Protein AF-A0A1Q9EBP3-F1 (afdb_monomer_lite)

Organism: Symbiodinium microadriaticum (NCBI:txid2951)

Structure (mmCIF, N/CA/C/O backbone):
data_AF-A0A1Q9EBP3-F1
#
_entry.id   AF-A0A1Q9EBP3-F1
#
loop_
_atom_site.group_PDB
_atom_site.id
_atom_site.type_symbol
_atom_site.label_atom_id
_atom_site.label_alt_id
_atom_site.label_comp_id
_atom_site.label_asym_id
_atom_site.label_entity_id
_atom_site.label_seq_id
_atom_site.pdbx_PDB_ins_code
_atom_site.Cartn_x
_atom_site.Cartn_y
_atom_site.Cartn_z
_atom_site.occupancy
_atom_site.B_iso_or_equiv
_atom_site.auth_seq_id
_atom_site.auth_comp_id
_atom_site.auth_asym_id
_atom_site.auth_atom_id
_atom_site.pdbx_PDB_model_num
ATOM 1 N N . MET A 1 1 ? 6.538 -21.545 -5.254 1.00 39.03 1 MET A N 1
ATOM 2 C CA . MET A 1 1 ? 5.610 -20.640 -5.971 1.00 39.03 1 MET A CA 1
ATOM 3 C C . MET A 1 1 ? 4.158 -21.127 -5.936 1.00 39.03 1 MET A C 1
ATOM 5 O O . MET A 1 1 ? 3.424 -20.590 -5.127 1.00 39.03 1 MET A O 1
ATOM 9 N N . ARG A 1 2 ? 3.721 -22.170 -6.672 1.00 47.75 2 ARG A N 1
ATOM 10 C CA . ARG A 1 2 ? 2.283 -22.568 -6.719 1.00 47.75 2 ARG A CA 1
ATOM 11 C C . ARG A 1 2 ? 1.639 -22.906 -5.362 1.00 47.75 2 ARG A C 1
ATOM 13 O O . ARG A 1 2 ? 0.527 -22.474 -5.111 1.00 47.75 2 ARG A O 1
ATOM 20 N N . LYS A 1 3 ? 2.336 -23.617 -4.466 1.00 58.47 3 LYS A N 1
ATOM 21 C CA . LYS A 1 3 ? 1.831 -23.905 -3.103 1.00 58.47 3 LYS A CA 1
ATOM 22 C C . LYS A 1 3 ? 1.705 -22.651 -2.229 1.00 58.47 3 LYS A C 1
ATOM 24 O O . LYS A 1 3 ? 0.839 -22.600 -1.372 1.00 58.47 3 LYS A O 1
ATOM 29 N N . LEU A 1 4 ? 2.561 -21.656 -2.459 1.00 48.28 4 LEU A N 1
ATOM 30 C CA . LEU A 1 4 ? 2.592 -20.406 -1.700 1.00 48.28 4 LEU A CA 1
ATOM 31 C C . LEU A 1 4 ? 1.527 -19.437 -2.230 1.00 48.28 4 LEU A C 1
ATOM 33 O O . LEU A 1 4 ? 0.809 -18.852 -1.441 1.00 48.28 4 LEU A O 1
ATOM 37 N N . ALA A 1 5 ? 1.329 -19.393 -3.552 1.00 50.31 5 ALA A N 1
ATOM 38 C CA . ALA A 1 5 ? 0.202 -18.711 -4.184 1.00 50.31 5 ALA A CA 1
ATOM 39 C C . ALA A 1 5 ? -1.146 -19.328 -3.781 1.00 50.31 5 ALA A C 1
ATOM 41 O O . ALA A 1 5 ? -2.080 -18.594 -3.502 1.00 50.31 5 ALA A O 1
ATOM 42 N N . LYS A 1 6 ? -1.237 -20.664 -3.688 1.00 62.28 6 LYS A N 1
ATOM 43 C CA . LYS A 1 6 ? -2.450 -21.342 -3.213 1.00 62.28 6 LYS A CA 1
ATOM 44 C C . LYS A 1 6 ? -2.747 -21.013 -1.747 1.00 62.28 6 LYS A C 1
ATOM 46 O O . LYS A 1 6 ? -3.878 -20.691 -1.437 1.00 62.28 6 LYS A O 1
ATOM 51 N N . ARG A 1 7 ? -1.729 -20.998 -0.880 1.00 63.56 7 ARG A N 1
ATOM 52 C CA . ARG A 1 7 ? -1.894 -20.576 0.519 1.00 63.56 7 ARG A CA 1
ATOM 53 C C . ARG A 1 7 ? -2.217 -19.093 0.658 1.00 63.56 7 ARG A C 1
ATOM 55 O O . ARG A 1 7 ? -3.041 -18.757 1.483 1.00 63.56 7 ARG A O 1
ATOM 62 N N . LEU A 1 8 ? -1.624 -18.215 -0.151 1.00 52.75 8 LEU A N 1
ATOM 63 C CA . LEU A 1 8 ? -1.994 -16.796 -0.188 1.00 52.75 8 LEU A CA 1
ATOM 64 C C . LEU A 1 8 ? -3.428 -16.600 -0.690 1.00 52.75 8 LEU A C 1
ATOM 66 O O . LEU A 1 8 ? -4.110 -15.718 -0.200 1.00 52.75 8 LEU A O 1
ATOM 70 N N . TRP A 1 9 ? -3.890 -17.430 -1.626 1.00 59.56 9 TRP A N 1
ATOM 71 C CA . TRP A 1 9 ? -5.267 -17.423 -2.123 1.00 59.56 9 TRP A CA 1
ATOM 72 C C . TRP A 1 9 ? -6.269 -17.957 -1.090 1.00 59.56 9 TRP A C 1
ATOM 74 O O . TRP A 1 9 ? -7.332 -17.374 -0.925 1.00 59.56 9 TRP A O 1
ATOM 84 N N . GLU A 1 10 ? -5.912 -19.027 -0.376 1.00 64.75 10 GLU A N 1
ATOM 85 C CA . GLU A 1 10 ? -6.685 -19.581 0.747 1.00 64.75 10 GLU A CA 1
ATOM 86 C C . GLU A 1 10 ? -6.723 -18.589 1.932 1.00 64.75 10 GLU A C 1
ATOM 88 O O . GLU A 1 10 ? -7.771 -18.388 2.528 1.00 64.75 10 GLU A O 1
ATOM 93 N N . VAL A 1 11 ? -5.617 -17.890 2.224 1.00 57.72 11 VAL A N 1
ATOM 94 C CA . VAL A 1 11 ? -5.524 -16.857 3.279 1.00 57.72 11 VAL A CA 1
ATOM 95 C C . VAL A 1 11 ? -6.191 -15.535 2.875 1.00 57.72 11 VAL A C 1
ATOM 97 O O . VAL A 1 11 ? -6.660 -14.806 3.739 1.00 57.72 11 VAL A O 1
ATOM 100 N N . ALA A 1 12 ? -6.280 -15.217 1.578 1.00 54.38 12 ALA A N 1
ATOM 101 C CA . ALA A 1 12 ? -6.945 -14.009 1.076 1.00 54.38 12 ALA A CA 1
ATOM 102 C C . ALA A 1 12 ? -8.486 -14.070 1.135 1.00 54.38 12 ALA A C 1
ATOM 104 O O . ALA A 1 12 ? -9.138 -13.176 0.592 1.00 54.38 12 ALA A O 1
ATOM 105 N N . GLY A 1 13 ? -9.061 -15.088 1.785 1.00 54.16 13 GLY A N 1
ATOM 106 C CA . GLY A 1 13 ? -10.445 -15.028 2.251 1.00 54.16 13 GLY A CA 1
ATOM 107 C C . GLY A 1 13 ? -11.475 -15.025 1.126 1.00 54.16 13 GLY A C 1
ATOM 108 O O . GLY A 1 13 ? -12.370 -14.187 1.084 1.00 54.16 13 GLY A O 1
ATOM 109 N N . LEU A 1 14 ? -11.360 -15.956 0.174 1.00 51.12 14 LEU A N 1
ATOM 110 C CA . LEU A 1 14 ? -12.454 -16.227 -0.772 1.00 51.12 14 LEU A CA 1
ATOM 111 C C . LEU A 1 14 ? -13.513 -17.192 -0.209 1.00 51.12 14 LEU A C 1
ATOM 113 O O . LEU A 1 14 ? -14.532 -17.392 -0.858 1.00 51.12 14 LEU A O 1
ATOM 117 N N . GLU A 1 15 ? -13.304 -17.737 0.993 1.00 53.97 15 GLU A N 1
ATOM 118 C CA . GLU A 1 15 ? -14.319 -18.491 1.750 1.00 53.97 15 GLU A CA 1
ATOM 119 C C . GLU A 1 15 ? -15.148 -17.585 2.688 1.00 53.97 15 GLU A C 1
ATOM 121 O O . GLU A 1 15 ? -16.170 -18.011 3.219 1.00 53.97 15 GLU A O 1
ATOM 126 N N . ASP A 1 16 ? -14.780 -16.304 2.829 1.00 53.75 16 ASP A N 1
ATOM 127 C CA . ASP A 1 16 ? -15.459 -15.366 3.731 1.00 53.75 16 ASP A CA 1
ATOM 128 C C . ASP A 1 16 ? -16.852 -14.939 3.256 1.00 53.75 16 ASP A C 1
ATOM 130 O O . ASP A 1 16 ? -17.561 -14.300 4.025 1.00 53.75 16 ASP A O 1
ATOM 134 N N . GLU A 1 17 ? -17.312 -15.297 2.049 1.00 55.56 17 GLU A N 1
ATOM 135 C CA . GLU A 1 17 ? -18.722 -15.052 1.708 1.00 55.56 17 GLU A CA 1
ATOM 136 C C . GLU A 1 17 ? -19.665 -15.853 2.614 1.00 55.56 17 GLU A C 1
ATOM 138 O O . GLU A 1 17 ? -20.665 -15.296 3.058 1.00 55.56 17 GLU A O 1
ATOM 143 N N . GLU A 1 18 ? -19.347 -17.096 2.995 1.00 56.72 18 GLU A N 1
ATOM 144 C CA . GLU A 1 18 ? -20.209 -17.855 3.918 1.00 56.72 18 GLU A CA 1
ATOM 145 C C . GLU A 1 18 ? -20.141 -17.319 5.356 1.00 56.72 18 GLU A C 1
ATOM 147 O O . GLU A 1 18 ? -21.156 -17.292 6.052 1.00 56.72 18 GLU A O 1
ATOM 152 N N . LEU A 1 19 ? -18.981 -16.815 5.788 1.00 52.31 19 LEU A N 1
ATOM 153 C CA . LEU A 1 19 ? -18.773 -16.287 7.142 1.00 52.31 19 LEU A CA 1
ATOM 154 C C . LEU A 1 19 ? -19.318 -14.857 7.298 1.00 52.31 19 LEU A C 1
ATOM 156 O O . LEU A 1 19 ? -19.910 -14.536 8.327 1.00 52.31 19 LEU A O 1
ATOM 160 N N . LEU A 1 20 ? -19.237 -14.030 6.249 1.00 51.97 20 LEU A N 1
ATOM 161 C CA . LEU A 1 20 ? -19.943 -12.747 6.149 1.00 51.97 20 LEU A CA 1
ATOM 162 C C . LEU A 1 20 ? -21.454 -12.949 6.083 1.00 51.97 20 LEU A C 1
ATOM 164 O O . LEU A 1 20 ? -22.183 -12.179 6.701 1.00 51.97 20 LEU A O 1
ATOM 168 N N . THR A 1 21 ? -21.934 -13.995 5.399 1.00 58.19 21 THR A N 1
ATOM 169 C CA . THR A 1 21 ? -23.364 -14.343 5.408 1.00 58.19 21 THR A CA 1
ATOM 170 C C . THR A 1 21 ? -23.804 -14.796 6.804 1.00 58.19 21 THR A C 1
ATOM 172 O O . THR A 1 21 ? -24.871 -14.385 7.252 1.00 58.19 21 THR A O 1
ATOM 175 N N . ALA A 1 22 ? -22.962 -15.546 7.527 1.00 55.59 22 ALA A N 1
ATOM 176 C CA . ALA A 1 22 ? -23.218 -15.988 8.901 1.00 55.59 22 ALA A CA 1
ATOM 177 C C . ALA A 1 22 ? -23.153 -14.853 9.949 1.00 55.59 22 ALA A C 1
ATOM 179 O O . ALA A 1 22 ? -23.925 -14.857 10.906 1.00 55.59 22 ALA A O 1
ATOM 180 N N . LEU A 1 23 ? -22.269 -13.864 9.768 1.00 51.81 23 LEU A N 1
ATOM 181 C CA . LEU A 1 23 ? -22.173 -12.672 10.626 1.00 51.81 23 LEU A CA 1
ATOM 182 C C . LEU A 1 23 ? -23.258 -11.630 10.305 1.00 51.81 23 LEU A C 1
ATOM 184 O O . LEU A 1 23 ? -23.738 -10.948 11.206 1.00 51.81 23 LEU A O 1
ATOM 188 N N . CYS A 1 24 ? -23.688 -11.529 9.041 1.00 51.44 24 CYS A N 1
ATOM 189 C CA . CYS A 1 24 ? -24.809 -10.673 8.634 1.00 51.44 24 CYS A CA 1
ATOM 190 C C . CYS A 1 24 ? -26.178 -11.287 8.964 1.00 51.44 24 CYS A C 1
ATOM 192 O O . CYS A 1 24 ? -27.157 -10.550 9.097 1.00 51.44 24 CYS A O 1
ATOM 194 N N . SER A 1 25 ? -26.273 -12.609 9.148 1.00 50.25 25 SER A N 1
ATOM 195 C CA . SER A 1 25 ? -27.422 -13.235 9.804 1.00 50.25 25 SER A CA 1
ATOM 196 C C . SER A 1 25 ? -27.352 -12.981 11.309 1.00 50.25 25 SER A C 1
ATOM 198 O O . SER A 1 25 ? -26.965 -13.850 12.088 1.00 50.25 25 SER A O 1
ATOM 200 N N . GLY A 1 26 ? -27.695 -11.757 11.715 1.00 45.78 26 GLY A N 1
ATOM 201 C CA . GLY A 1 26 ? -27.772 -11.379 13.122 1.00 45.78 26 GLY A CA 1
ATOM 202 C C . GLY A 1 26 ? -28.658 -12.344 13.926 1.00 45.78 26 GLY A C 1
ATOM 203 O O . GLY A 1 26 ? -29.565 -12.970 13.362 1.00 45.78 26 GLY A O 1
ATOM 204 N N . PRO A 1 27 ? -28.423 -12.482 15.245 1.00 47.78 27 PRO A N 1
ATOM 205 C CA . PRO A 1 27 ? -29.205 -13.366 16.096 1.00 47.78 27 PRO A CA 1
ATOM 206 C C . PRO A 1 27 ? -30.678 -12.974 15.998 1.00 47.78 27 PRO A C 1
ATOM 208 O O . PRO A 1 27 ? -31.080 -11.899 16.443 1.00 47.78 27 PRO A O 1
ATOM 211 N N . SER A 1 28 ? -31.488 -13.850 15.399 1.00 47.97 28 SER A N 1
ATOM 212 C CA . SER A 1 28 ? -32.940 -13.734 15.408 1.00 47.97 28 SER A CA 1
ATOM 213 C C . SER A 1 28 ? -33.370 -13.671 16.867 1.00 47.97 28 SER A C 1
ATOM 215 O O . SER A 1 28 ? -33.322 -14.675 17.583 1.00 47.97 28 SER A O 1
ATOM 217 N N . SER A 1 29 ? -33.710 -12.473 17.326 1.00 45.59 29 SER A N 1
ATOM 218 C CA . SER A 1 29 ? -34.116 -12.185 18.689 1.00 45.59 29 SER A CA 1
ATOM 219 C C . SER A 1 29 ? -35.434 -12.899 18.965 1.00 45.59 29 SER A C 1
ATOM 221 O O . SER A 1 29 ? -36.527 -12.366 18.787 1.00 45.59 29 SER A O 1
ATOM 223 N N . GLY A 1 30 ? -35.314 -14.146 19.421 1.00 45.06 30 GLY A N 1
ATOM 224 C CA . GLY A 1 30 ? -36.355 -14.892 20.108 1.00 45.06 30 GLY A CA 1
ATOM 225 C C . GLY A 1 30 ? -36.627 -14.252 21.465 1.00 45.06 30 GLY A C 1
ATOM 226 O O . GLY A 1 30 ? -36.326 -14.826 22.507 1.00 45.06 30 GLY A O 1
ATOM 227 N N . LEU A 1 31 ? -37.170 -13.035 21.451 1.00 48.22 31 LEU A N 1
ATOM 228 C CA . LEU A 1 31 ? -37.793 -12.402 22.604 1.00 48.22 31 LEU A CA 1
ATOM 229 C C . LEU A 1 31 ? -39.097 -13.153 22.881 1.00 48.22 31 LEU A C 1
ATOM 231 O O . LEU A 1 31 ? -40.167 -12.811 22.380 1.00 48.22 31 LEU A O 1
ATOM 235 N N . GLY A 1 32 ? -38.986 -14.228 23.659 1.00 56.91 32 GLY A N 1
ATOM 236 C CA . GLY A 1 32 ? -40.137 -14.842 24.302 1.00 56.91 32 GLY A CA 1
ATOM 237 C C . GLY A 1 32 ? -40.826 -13.804 25.200 1.00 56.91 32 GLY A C 1
ATOM 238 O O . GLY A 1 32 ? -40.137 -13.089 25.934 1.00 56.91 32 GLY A O 1
ATOM 239 N N . PRO A 1 33 ? -42.162 -13.675 25.145 1.00 55.25 33 PRO A N 1
ATOM 240 C CA . PRO A 1 33 ? -42.874 -12.694 25.951 1.00 55.25 33 PRO A CA 1
ATOM 241 C C . PRO A 1 33 ? -42.701 -13.009 27.449 1.00 55.25 33 PRO A C 1
ATOM 243 O O . PRO A 1 33 ? -42.883 -14.161 27.851 1.00 55.25 33 PRO A O 1
ATOM 246 N N . PRO A 1 34 ? -42.385 -12.016 28.302 1.00 54.94 34 PRO A N 1
ATOM 247 C CA . PRO A 1 34 ? -42.335 -12.218 29.742 1.00 54.94 34 PRO A CA 1
ATOM 248 C C . PRO A 1 34 ? -43.757 -12.392 30.287 1.00 54.94 34 PRO A C 1
ATOM 250 O O . PRO A 1 34 ? -44.508 -11.436 30.481 1.00 54.94 34 PRO A O 1
ATOM 253 N N . SER A 1 35 ? -44.139 -13.639 30.543 1.00 61.06 35 SER A N 1
ATOM 254 C CA . SER A 1 35 ? -45.351 -13.991 31.278 1.00 61.06 35 SER A CA 1
ATOM 255 C C . SER A 1 35 ? -45.127 -13.763 32.776 1.00 61.06 35 SER A C 1
ATOM 257 O O . SER A 1 35 ? -44.643 -14.646 33.481 1.00 61.06 35 SER A O 1
ATOM 259 N N . GLY A 1 36 ? -45.463 -12.566 33.261 1.00 54.56 36 GLY A N 1
ATOM 260 C CA . GLY A 1 36 ? -45.392 -12.207 34.680 1.00 54.56 36 GLY A CA 1
ATOM 261 C C . GLY A 1 36 ? -46.505 -11.239 35.073 1.00 54.56 36 GLY A C 1
ATOM 262 O O . GLY A 1 36 ? -46.373 -10.030 34.911 1.00 54.56 36 GLY A O 1
ATOM 263 N N . HIS A 1 37 ? -47.613 -11.781 35.583 1.00 51.31 37 HIS A N 1
ATOM 264 C CA . HIS A 1 37 ? -48.743 -11.028 36.127 1.00 51.31 37 HIS A CA 1
ATOM 265 C C . HIS A 1 37 ? -48.394 -10.414 37.493 1.00 51.31 37 HIS A C 1
ATOM 267 O O . HIS A 1 37 ? -48.162 -11.138 38.458 1.00 51.31 37 HIS A O 1
ATOM 273 N N . GLY A 1 38 ? -48.435 -9.083 37.588 1.00 49.47 38 GLY A N 1
ATOM 274 C CA . GLY A 1 38 ? -48.425 -8.332 38.846 1.00 49.47 38 GLY A CA 1
ATOM 275 C C . GLY A 1 38 ? -49.434 -7.171 38.798 1.00 49.47 38 GLY A C 1
ATOM 276 O O . GLY A 1 38 ? -49.597 -6.575 37.731 1.00 49.47 38 GLY A O 1
ATOM 277 N N . PRO A 1 39 ? -50.147 -6.856 39.898 1.00 56.28 39 PRO A N 1
ATOM 278 C CA . PRO A 1 39 ? -51.156 -5.799 39.928 1.00 56.28 39 PRO A CA 1
ATOM 279 C C . PRO A 1 39 ? -50.504 -4.417 40.094 1.00 56.28 39 PRO A C 1
ATOM 281 O O . PRO A 1 39 ? -49.880 -4.128 41.112 1.00 56.28 39 PRO A O 1
ATOM 284 N N . TRP A 1 40 ? -50.666 -3.554 39.089 1.00 45.19 40 TRP A N 1
ATOM 285 C CA . TRP A 1 40 ? -50.146 -2.186 39.072 1.00 45.19 40 TRP A CA 1
ATOM 286 C C . TRP A 1 40 ? -51.236 -1.178 39.450 1.00 45.19 40 TRP A C 1
ATOM 288 O O . TRP A 1 40 ? -52.251 -1.055 38.765 1.00 45.19 40 TRP A O 1
ATOM 298 N N . HIS A 1 41 ? -50.995 -0.417 40.519 1.00 43.78 41 HIS A N 1
ATOM 299 C CA . HIS A 1 41 ? -51.710 0.825 40.801 1.00 43.78 41 HIS A CA 1
ATOM 300 C C . HIS A 1 41 ? -51.213 1.905 39.830 1.00 43.78 41 HIS A C 1
ATOM 302 O O . HIS A 1 41 ? -50.037 2.266 39.826 1.00 43.78 41 HIS A O 1
ATOM 308 N N . GLY A 1 42 ? -52.113 2.373 38.967 1.00 55.00 42 GLY A N 1
ATOM 309 C CA . GLY A 1 42 ? -51.828 3.347 37.922 1.00 55.00 42 GLY A CA 1
ATOM 310 C C . GLY A 1 42 ? -51.888 4.796 38.398 1.00 55.00 42 GLY A C 1
ATOM 311 O O . GLY A 1 42 ? -52.756 5.158 39.185 1.00 55.00 42 GLY A O 1
ATOM 312 N N . GLN A 1 43 ? -50.978 5.609 37.859 1.00 45.59 43 GLN A N 1
ATOM 313 C CA . GLN A 1 43 ? -51.194 6.934 37.249 1.00 45.59 43 GLN A CA 1
ATOM 314 C C . GLN A 1 43 ? -49.825 7.624 37.132 1.00 45.59 43 GLN A C 1
ATOM 316 O O . GLN A 1 43 ? -49.261 8.065 38.124 1.00 45.59 43 GLN A O 1
ATOM 321 N N . GLY A 1 44 ? -49.262 7.671 35.918 1.00 48.97 44 GLY A N 1
ATOM 322 C CA . GLY A 1 44 ? -48.004 8.390 35.649 1.00 48.97 44 GLY A CA 1
ATOM 323 C C . GLY A 1 44 ? -47.162 7.892 34.465 1.00 48.97 44 GLY A C 1
ATOM 324 O O . GLY A 1 44 ? -46.205 8.555 34.092 1.00 48.97 44 GLY A O 1
ATOM 325 N N . ALA A 1 45 ? -47.498 6.757 33.844 1.00 51.03 45 ALA A N 1
ATOM 326 C CA . ALA A 1 45 ? -46.587 6.048 32.932 1.00 51.03 45 ALA A CA 1
ATOM 327 C C . ALA A 1 45 ? -46.658 6.430 31.433 1.00 51.03 45 ALA A C 1
ATOM 329 O O . ALA A 1 45 ? -46.017 5.778 30.617 1.00 51.03 45 ALA A O 1
ATOM 330 N N . LEU A 1 46 ? -47.424 7.454 31.033 1.00 50.84 46 LEU A N 1
ATOM 331 C CA . LEU A 1 46 ? -47.633 7.775 29.607 1.00 50.84 46 LEU A CA 1
ATOM 332 C C . LEU A 1 46 ? -46.760 8.920 29.060 1.00 50.84 46 LEU A C 1
ATOM 334 O O . LEU A 1 46 ? -46.761 9.146 27.854 1.00 50.84 46 LEU A O 1
ATOM 338 N N . SER A 1 47 ? -45.987 9.624 29.893 1.00 52.19 47 SER A N 1
ATOM 339 C CA . SER A 1 47 ? -45.129 10.737 29.444 1.00 52.19 47 SER A CA 1
ATOM 340 C C . SER A 1 47 ? -43.691 10.334 29.080 1.00 52.19 47 SER A C 1
ATOM 342 O O . SER A 1 47 ? -42.969 11.141 28.502 1.00 52.19 47 SER A O 1
ATOM 344 N N . SER A 1 48 ? -43.266 9.100 29.365 1.00 53.72 48 SER A N 1
ATOM 345 C CA . SER A 1 48 ? -41.888 8.615 29.150 1.00 53.72 48 SER A CA 1
ATOM 346 C C . SER A 1 48 ? -41.684 7.793 27.868 1.00 53.72 48 SER A C 1
ATOM 348 O O . SER A 1 48 ? -40.546 7.528 27.482 1.00 53.72 48 SER A O 1
ATOM 350 N N . LEU A 1 49 ? -42.759 7.448 27.153 1.00 53.91 49 LEU A N 1
ATOM 351 C CA . LEU A 1 49 ? -42.696 6.737 25.869 1.00 53.91 49 LEU A CA 1
ATOM 352 C C . LEU A 1 49 ? -41.963 7.489 24.733 1.00 53.91 49 LEU A C 1
ATOM 354 O O . LEU A 1 49 ? -41.216 6.830 24.006 1.00 53.91 49 LEU A O 1
ATOM 358 N N . PRO A 1 50 ? -42.093 8.823 24.548 1.00 59.16 50 PRO A N 1
ATOM 359 C CA . PRO A 1 50 ? -41.420 9.494 23.433 1.00 59.16 50 PRO A CA 1
ATOM 360 C C . PRO A 1 50 ? -39.895 9.562 23.605 1.00 59.16 50 PRO A C 1
ATOM 362 O O . PRO A 1 50 ? -39.183 9.483 22.610 1.00 59.16 50 PRO A O 1
ATOM 365 N N . VAL A 1 51 ? -39.388 9.626 24.844 1.00 59.97 51 VAL A N 1
ATOM 366 C CA . VAL A 1 51 ? -37.940 9.688 25.136 1.00 59.97 51 VAL A CA 1
ATOM 367 C C . VAL A 1 51 ? -37.250 8.354 24.829 1.00 59.97 51 VAL A C 1
ATOM 369 O O . VAL A 1 51 ? -36.153 8.332 24.271 1.00 59.97 51 VAL A O 1
ATOM 372 N N . MET A 1 52 ? -37.916 7.234 25.122 1.00 58.84 52 MET A N 1
ATOM 373 C CA . MET A 1 52 ? -37.381 5.895 24.855 1.00 58.84 52 MET A CA 1
ATOM 374 C C . MET A 1 52 ? -37.313 5.583 23.348 1.00 58.84 52 MET A C 1
ATOM 376 O O . MET A 1 52 ? -36.357 4.966 22.882 1.00 58.84 52 MET A O 1
ATOM 380 N N . LEU A 1 53 ? -38.286 6.070 22.569 1.00 65.06 53 LEU A N 1
ATOM 381 C CA . LEU A 1 53 ? -38.316 5.914 21.109 1.00 65.06 53 LEU A CA 1
ATOM 382 C C . LEU A 1 53 ? -37.229 6.733 20.398 1.00 65.06 53 LEU A C 1
ATOM 384 O O . LEU A 1 53 ? -36.669 6.267 19.407 1.00 65.06 53 LEU A O 1
ATOM 388 N N . THR A 1 54 ? -36.887 7.922 20.906 1.00 65.94 54 THR A N 1
ATOM 389 C CA . THR A 1 54 ? -35.763 8.708 20.368 1.00 65.94 54 THR A CA 1
ATOM 390 C C . THR A 1 54 ? -34.405 8.043 20.600 1.00 65.94 54 THR A C 1
ATOM 392 O O . THR A 1 54 ? -33.583 8.070 19.690 1.00 65.94 54 THR A O 1
ATOM 395 N N . GLY A 1 55 ? -34.191 7.391 21.750 1.00 63.66 55 GLY A N 1
ATOM 396 C CA . GLY A 1 55 ? -32.947 6.655 22.025 1.00 63.66 55 GLY A CA 1
ATOM 397 C C . GLY A 1 55 ? -32.796 5.378 21.192 1.00 63.66 55 GLY A C 1
ATOM 398 O O . GLY A 1 55 ? -31.716 5.080 20.693 1.00 63.66 55 GLY A O 1
ATOM 399 N N . LEU A 1 56 ? -33.896 4.654 20.954 1.00 61.59 56 LEU A N 1
ATOM 400 C CA . LEU A 1 56 ? -33.892 3.496 20.052 1.00 61.59 56 LEU A CA 1
ATOM 401 C C . LEU A 1 56 ? -33.588 3.894 18.603 1.00 61.59 56 LEU A C 1
ATOM 403 O O . LEU A 1 56 ? -32.928 3.142 17.895 1.00 61.59 56 LEU A O 1
ATOM 407 N N . ARG A 1 57 ? -34.034 5.080 18.163 1.00 61.72 57 ARG A N 1
ATOM 408 C CA . ARG A 1 57 ? -33.763 5.583 16.810 1.00 61.72 57 ARG A CA 1
ATOM 409 C C . ARG A 1 57 ? -32.303 5.995 16.609 1.00 61.72 57 ARG A C 1
ATOM 411 O O . ARG A 1 57 ? -31.785 5.740 15.527 1.00 61.72 57 ARG A O 1
ATOM 418 N N . SER A 1 58 ? -31.657 6.614 17.602 1.00 64.06 58 SER A N 1
ATOM 419 C CA . SER A 1 58 ? -30.222 6.928 17.510 1.00 64.06 58 SER A CA 1
ATOM 420 C C . SER A 1 58 ? -29.389 5.647 17.504 1.00 64.06 58 SER A C 1
ATOM 422 O O . SER A 1 58 ? -28.637 5.451 16.562 1.00 64.06 58 SER A O 1
ATOM 424 N N . MET A 1 59 ? -29.657 4.699 18.415 1.00 60.78 59 MET A N 1
ATOM 425 C CA . MET A 1 59 ? -28.979 3.390 18.419 1.00 60.78 59 MET A CA 1
ATOM 426 C C . MET A 1 59 ? -29.105 2.639 17.086 1.00 60.78 59 MET A C 1
ATOM 428 O O . MET A 1 59 ? -28.155 2.004 16.645 1.00 60.78 59 MET A O 1
ATOM 432 N N . TRP A 1 60 ? -30.274 2.690 16.435 1.00 66.94 60 TRP A N 1
ATOM 433 C CA . TRP A 1 60 ? -30.468 2.032 15.137 1.00 66.94 60 TRP A CA 1
ATOM 434 C C . TRP A 1 60 ? -29.741 2.747 13.989 1.00 66.94 60 TRP A C 1
ATOM 436 O O . TRP A 1 60 ? -29.312 2.094 13.041 1.00 66.94 60 TRP A O 1
ATOM 446 N N . SER A 1 61 ? -29.608 4.076 14.063 1.00 69.56 61 SER A N 1
ATOM 447 C CA . SER A 1 61 ? -28.830 4.861 13.097 1.00 69.56 61 SER A CA 1
ATOM 448 C C . SER A 1 61 ? -27.333 4.590 13.244 1.00 69.56 61 SER A C 1
ATOM 450 O O . SER A 1 61 ? -26.645 4.454 12.234 1.00 69.56 61 SER A O 1
ATOM 452 N N . ASP A 1 62 ? -26.860 4.462 14.483 1.00 72.19 62 ASP A N 1
ATOM 453 C CA . ASP A 1 62 ? -25.456 4.197 14.795 1.00 72.19 62 ASP A CA 1
ATOM 454 C C . ASP A 1 62 ? -25.078 2.770 14.361 1.00 72.19 62 ASP A C 1
ATOM 456 O O . ASP A 1 62 ? -24.124 2.590 13.604 1.00 72.19 62 ASP A O 1
ATOM 460 N N . ALA A 1 63 ? -25.915 1.772 14.672 1.00 69.12 63 ALA A N 1
ATOM 461 C CA . ALA A 1 63 ? -25.700 0.382 14.252 1.00 69.12 63 ALA A CA 1
ATOM 462 C C . ALA A 1 63 ? -25.686 0.200 12.720 1.00 69.12 63 ALA A C 1
ATOM 464 O O . ALA A 1 63 ? -24.910 -0.595 12.187 1.00 69.12 63 ALA A O 1
ATOM 465 N N . ALA A 1 64 ? -26.524 0.943 11.986 1.00 72.44 64 ALA A N 1
ATOM 466 C CA . ALA A 1 64 ? -26.506 0.915 10.524 1.00 72.44 64 ALA A CA 1
ATOM 467 C C . ALA A 1 64 ? -25.196 1.496 9.959 1.00 72.44 64 ALA A C 1
ATOM 469 O O . ALA A 1 64 ? -24.638 0.932 9.017 1.00 72.44 64 ALA A O 1
ATOM 470 N N . SER A 1 65 ? -24.681 2.580 10.555 1.00 77.56 65 SER A N 1
ATOM 471 C CA . SER A 1 65 ? -23.398 3.171 10.149 1.00 77.56 65 SER A CA 1
ATOM 472 C C . SER A 1 65 ? -22.195 2.287 10.490 1.00 77.56 65 SER A C 1
ATOM 474 O O . SER A 1 65 ? -21.257 2.190 9.698 1.00 77.56 65 SER A O 1
ATOM 476 N N . GLU A 1 66 ? -22.254 1.571 11.612 1.00 75.75 66 GLU A N 1
ATOM 477 C CA . GLU A 1 66 ? -21.212 0.641 12.046 1.00 75.75 66 GLU A CA 1
ATOM 478 C C . GLU A 1 66 ? -21.100 -0.553 11.087 1.00 75.75 66 GLU A C 1
ATOM 480 O O . GLU A 1 66 ? -20.012 -0.914 10.633 1.00 75.75 66 GLU A O 1
ATOM 485 N N . GLN A 1 67 ? -22.237 -1.121 10.676 1.00 79.25 67 GLN A N 1
ATOM 486 C CA . GLN A 1 67 ? -22.244 -2.255 9.754 1.00 79.25 67 GLN A CA 1
ATOM 487 C C . GLN A 1 67 ? -21.744 -1.882 8.347 1.00 79.25 67 GLN A C 1
ATOM 489 O O . GLN A 1 67 ? -21.067 -2.683 7.692 1.00 79.25 67 GLN A O 1
ATOM 494 N N . GLU A 1 68 ? -22.010 -0.653 7.891 1.00 83.06 68 GLU A N 1
ATOM 495 C CA . GLU A 1 68 ? -21.427 -0.117 6.656 1.00 83.06 68 GLU A CA 1
ATOM 496 C C . GLU A 1 68 ? -19.903 0.071 6.768 1.00 83.06 68 GLU A C 1
ATOM 498 O O . GLU A 1 68 ? -19.175 -0.261 5.822 1.00 83.06 68 GLU A O 1
ATOM 503 N N . ALA A 1 69 ? -19.404 0.528 7.923 1.00 77.06 69 ALA A N 1
ATOM 504 C CA . ALA A 1 69 ? -17.972 0.688 8.183 1.00 77.06 69 ALA A CA 1
ATOM 505 C C . ALA A 1 69 ? -17.231 -0.661 8.197 1.00 77.06 69 ALA A C 1
ATOM 507 O O . ALA A 1 69 ? -16.191 -0.808 7.547 1.00 77.06 69 ALA A O 1
ATOM 508 N N . ILE A 1 70 ? -17.804 -1.685 8.839 1.00 80.69 70 ILE A N 1
ATOM 509 C CA . ILE A 1 70 ? -17.243 -3.046 8.854 1.00 80.69 70 ILE A CA 1
ATOM 510 C C . ILE A 1 70 ? -17.142 -3.600 7.424 1.00 80.69 70 ILE A C 1
ATOM 512 O O . ILE A 1 70 ? -16.090 -4.106 7.014 1.00 80.69 70 ILE A O 1
ATOM 516 N N . ALA A 1 71 ? -18.201 -3.456 6.620 1.00 84.88 71 ALA A N 1
ATOM 517 C CA . ALA A 1 71 ? -18.198 -3.905 5.227 1.00 84.88 71 ALA A CA 1
ATOM 518 C C . ALA A 1 71 ? -17.151 -3.163 4.369 1.00 84.88 71 ALA A C 1
ATOM 520 O O . ALA A 1 71 ? -16.496 -3.770 3.508 1.00 84.88 71 ALA A O 1
ATOM 521 N N . ALA A 1 72 ? -16.960 -1.861 4.605 1.00 81.44 72 ALA A N 1
ATOM 522 C CA . ALA A 1 72 ? -15.926 -1.068 3.946 1.00 81.44 72 ALA A CA 1
ATOM 523 C C . ALA A 1 72 ? -14.512 -1.545 4.319 1.00 81.44 72 ALA A C 1
ATOM 525 O O . ALA A 1 72 ? -13.687 -1.744 3.417 1.00 81.44 72 ALA A O 1
ATOM 526 N N . CYS A 1 73 ? -14.269 -1.830 5.601 1.00 83.19 73 CYS A N 1
ATOM 527 C CA . CYS A 1 73 ? -12.983 -2.317 6.095 1.00 83.19 73 CYS A CA 1
ATOM 528 C C . CYS A 1 73 ? -12.611 -3.666 5.458 1.00 83.19 73 CYS A C 1
ATOM 530 O O . CYS A 1 73 ? -11.519 -3.824 4.904 1.00 83.19 73 CYS A O 1
ATOM 532 N N . VAL A 1 74 ? -13.542 -4.628 5.411 1.00 85.12 74 VAL A N 1
ATOM 533 C CA . VAL A 1 74 ? -13.333 -5.931 4.739 1.00 85.12 74 VAL A CA 1
ATOM 534 C C . VAL A 1 74 ? -12.967 -5.738 3.263 1.00 85.12 74 VAL A C 1
ATOM 536 O O . VAL A 1 74 ? -12.030 -6.355 2.741 1.00 85.12 74 VAL A O 1
ATOM 539 N N . LYS A 1 75 ? -13.663 -4.827 2.573 1.00 88.44 75 LYS A N 1
ATOM 540 C CA . LYS A 1 75 ? -13.396 -4.511 1.164 1.00 88.44 75 LYS A CA 1
ATOM 541 C C . LYS A 1 75 ? -12.016 -3.878 0.966 1.00 88.44 75 LYS A C 1
ATOM 543 O O . LYS A 1 75 ? -11.341 -4.196 -0.020 1.00 88.44 75 LYS A O 1
ATOM 548 N N . LEU A 1 76 ? -11.589 -3.002 1.875 1.00 86.62 76 LEU A N 1
ATOM 549 C CA . LEU A 1 76 ? -10.256 -2.392 1.884 1.00 86.62 76 LEU A CA 1
ATOM 550 C C . LEU A 1 76 ? -9.161 -3.428 2.138 1.00 86.62 76 LEU A C 1
ATOM 552 O O . LEU A 1 76 ? -8.202 -3.481 1.367 1.00 86.62 76 LEU A O 1
ATOM 556 N N . ARG A 1 77 ? -9.338 -4.315 3.124 1.00 87.50 77 ARG A N 1
ATOM 557 C CA . ARG A 1 77 ? -8.412 -5.427 3.410 1.00 87.50 77 ARG A CA 1
ATOM 558 C C . ARG A 1 77 ? -8.220 -6.327 2.192 1.00 87.50 77 ARG A C 1
ATOM 560 O O . ARG A 1 77 ? -7.089 -6.611 1.797 1.00 87.50 77 ARG A O 1
ATOM 567 N N . ARG A 1 78 ? -9.312 -6.699 1.517 1.00 87.44 78 ARG A N 1
ATOM 568 C CA . ARG A 1 78 ? -9.244 -7.499 0.282 1.00 87.44 78 ARG A CA 1
ATOM 569 C C . ARG A 1 78 ? -8.498 -6.769 -0.836 1.00 87.44 78 ARG A C 1
ATOM 571 O O . ARG A 1 78 ? -7.669 -7.366 -1.521 1.00 87.44 78 ARG A O 1
ATOM 578 N N . ARG A 1 79 ? -8.759 -5.470 -1.024 1.00 91.00 79 ARG A N 1
ATOM 579 C CA . ARG A 1 79 ? -8.023 -4.641 -1.998 1.00 91.00 79 ARG A CA 1
ATOM 580 C C . ARG A 1 79 ? -6.537 -4.566 -1.662 1.00 91.00 79 ARG A C 1
ATOM 582 O O . ARG A 1 79 ? -5.713 -4.690 -2.563 1.00 91.00 79 ARG A O 1
ATOM 589 N N . PHE A 1 80 ? -6.200 -4.422 -0.386 1.00 90.62 80 PHE A N 1
ATOM 590 C CA . PHE A 1 80 ? -4.823 -4.400 0.085 1.00 90.62 80 PHE A CA 1
ATOM 591 C C . PHE A 1 80 ? -4.096 -5.720 -0.209 1.00 90.62 80 PHE A C 1
ATOM 593 O O . PHE A 1 80 ? -3.010 -5.707 -0.789 1.00 90.62 80 PHE A O 1
ATOM 600 N N . ALA A 1 81 ? -4.731 -6.864 0.061 1.00 90.56 81 ALA A N 1
ATOM 601 C CA . ALA A 1 81 ? -4.184 -8.181 -0.273 1.00 90.56 81 ALA A CA 1
ATOM 602 C C . ALA A 1 81 ? -3.950 -8.364 -1.788 1.00 90.56 81 ALA A C 1
ATOM 604 O O . ALA A 1 81 ? -2.918 -8.902 -2.210 1.00 90.56 81 ALA A O 1
ATOM 605 N N . LEU A 1 82 ? -4.868 -7.871 -2.630 1.00 91.94 82 LEU A N 1
ATOM 606 C CA . LEU A 1 82 ? -4.689 -7.871 -4.088 1.00 91.94 82 LEU A CA 1
ATOM 607 C C . LEU A 1 82 ? -3.505 -6.995 -4.520 1.00 91.94 82 LEU A C 1
ATOM 609 O O . LEU A 1 82 ? -2.724 -7.413 -5.377 1.00 91.94 82 LEU A O 1
ATOM 613 N N . LEU A 1 83 ? -3.335 -5.818 -3.910 1.00 91.25 83 LEU A N 1
ATOM 614 C CA . LEU A 1 83 ? -2.199 -4.930 -4.177 1.00 91.25 83 LEU A CA 1
ATOM 615 C C . LEU A 1 83 ? -0.867 -5.573 -3.771 1.00 91.25 83 LEU A C 1
ATOM 617 O O . LEU A 1 83 ? 0.078 -5.530 -4.556 1.00 91.25 83 LEU A O 1
ATOM 621 N N . LEU A 1 84 ? -0.797 -6.237 -2.613 1.00 91.12 84 LEU A N 1
ATOM 622 C CA . LEU A 1 84 ? 0.396 -6.986 -2.193 1.00 91.12 84 LEU A CA 1
ATOM 623 C C . LEU A 1 84 ? 0.721 -8.132 -3.157 1.00 91.12 84 LEU A C 1
ATOM 625 O O . LEU A 1 84 ? 1.879 -8.358 -3.508 1.00 91.12 84 LEU A O 1
ATOM 629 N N . THR A 1 85 ? -0.303 -8.832 -3.644 1.00 93.06 85 THR A N 1
ATOM 630 C CA . THR A 1 85 ? -0.119 -9.904 -4.632 1.00 93.06 85 THR A CA 1
ATOM 631 C C . THR A 1 85 ? 0.420 -9.350 -5.951 1.00 93.06 85 THR A C 1
ATOM 633 O O . THR A 1 85 ? 1.357 -9.909 -6.525 1.00 93.06 85 THR A O 1
ATOM 636 N N . LEU A 1 86 ? -0.124 -8.220 -6.415 1.00 93.06 86 LEU A N 1
ATOM 637 C CA . LEU A 1 86 ? 0.379 -7.519 -7.595 1.00 93.06 86 LEU A CA 1
ATOM 638 C C . LEU A 1 86 ? 1.837 -7.076 -7.398 1.00 93.06 86 LEU A C 1
ATOM 640 O O . LEU A 1 86 ? 2.656 -7.278 -8.293 1.00 93.06 86 LEU A O 1
ATOM 644 N N . GLN A 1 87 ? 2.192 -6.550 -6.224 1.00 92.75 87 GLN A N 1
ATOM 645 C CA . GLN A 1 87 ? 3.571 -6.180 -5.892 1.00 92.75 87 GLN A CA 1
ATOM 646 C C . GLN A 1 87 ? 4.523 -7.370 -5.902 1.00 92.75 87 GLN A C 1
ATOM 648 O O . GLN A 1 87 ? 5.628 -7.240 -6.417 1.00 92.75 87 GLN A O 1
ATOM 653 N N . ALA A 1 88 ? 4.105 -8.538 -5.411 1.00 93.94 88 ALA A N 1
ATOM 654 C CA . ALA A 1 88 ? 4.921 -9.749 -5.479 1.00 93.94 88 ALA A CA 1
ATOM 655 C C . ALA A 1 88 ? 5.211 -10.168 -6.934 1.00 93.94 88 ALA A C 1
ATOM 657 O O . ALA A 1 88 ? 6.323 -10.596 -7.255 1.00 93.94 88 ALA A O 1
ATOM 658 N N . ILE A 1 89 ? 4.232 -10.011 -7.834 1.00 94.50 89 ILE A N 1
ATOM 659 C CA . ILE A 1 89 ? 4.416 -10.262 -9.272 1.00 94.50 89 ILE A CA 1
ATOM 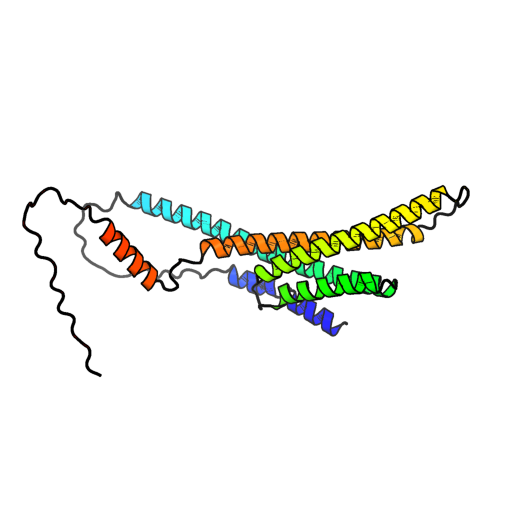660 C C . ILE A 1 89 ? 5.384 -9.234 -9.871 1.00 94.50 89 ILE A C 1
ATOM 662 O O . ILE A 1 89 ? 6.332 -9.613 -10.563 1.00 94.50 89 ILE A O 1
ATOM 666 N N . LEU A 1 90 ? 5.176 -7.946 -9.579 1.00 91.81 90 LEU A N 1
ATOM 667 C CA . LEU A 1 90 ? 6.033 -6.858 -10.058 1.00 91.81 90 LEU A CA 1
ATOM 668 C C . LEU A 1 90 ? 7.477 -7.006 -9.560 1.00 91.81 90 LEU A C 1
ATOM 670 O O . LEU A 1 90 ? 8.408 -6.814 -10.339 1.00 91.81 90 LEU A O 1
ATOM 674 N N . LEU A 1 91 ? 7.665 -7.425 -8.308 1.00 92.81 91 LEU A N 1
ATOM 675 C CA . LEU A 1 91 ? 8.964 -7.761 -7.730 1.00 92.81 91 LEU A CA 1
ATOM 676 C C . LEU A 1 91 ? 9.651 -8.876 -8.525 1.00 92.81 91 LEU A C 1
ATOM 678 O O . LEU A 1 91 ? 10.828 -8.753 -8.848 1.00 92.81 91 LEU A O 1
ATOM 682 N N . GLY A 1 92 ? 8.926 -9.940 -8.884 1.00 92.38 92 GLY A N 1
ATOM 683 C CA . GLY A 1 92 ? 9.476 -11.027 -9.699 1.00 92.38 92 GLY A CA 1
ATOM 684 C C . GLY A 1 92 ? 9.964 -10.541 -11.065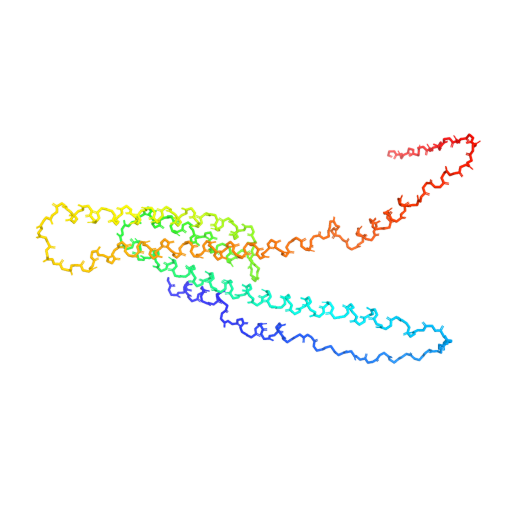 1.00 92.38 92 GLY A C 1
ATOM 685 O O . GLY A 1 92 ? 11.081 -10.854 -11.478 1.00 92.38 92 GLY A O 1
ATOM 686 N N . VAL A 1 93 ? 9.166 -9.716 -11.745 1.00 91.62 93 VAL A N 1
ATOM 687 C CA . VAL A 1 93 ? 9.563 -9.116 -13.029 1.00 91.62 93 VAL A CA 1
ATOM 688 C C . VAL A 1 93 ? 10.766 -8.180 -12.852 1.00 91.62 93 VAL A C 1
ATOM 690 O O . VAL A 1 93 ? 11.712 -8.251 -13.637 1.00 91.62 93 VAL A O 1
ATOM 693 N N . ARG A 1 94 ? 10.787 -7.363 -11.790 1.00 90.25 94 ARG A N 1
ATOM 694 C CA . ARG A 1 94 ? 11.904 -6.457 -11.475 1.00 90.25 94 ARG A CA 1
ATOM 695 C C . ARG A 1 94 ? 13.194 -7.200 -11.122 1.00 90.25 94 ARG A C 1
ATOM 697 O O . ARG A 1 94 ? 14.279 -6.762 -11.491 1.00 90.25 94 ARG A O 1
ATOM 704 N N . TRP A 1 95 ? 13.086 -8.351 -10.469 1.00 91.56 95 TRP A N 1
ATOM 705 C CA . TRP A 1 95 ? 14.225 -9.226 -10.210 1.00 91.56 95 TRP A CA 1
ATOM 706 C C . TRP A 1 95 ? 14.823 -9.760 -11.518 1.00 91.56 95 TRP A C 1
ATOM 708 O O . TRP A 1 95 ? 16.036 -9.707 -11.720 1.00 91.56 95 TRP A O 1
ATOM 718 N N . HIS A 1 96 ? 13.978 -10.206 -12.455 1.00 92.19 96 HIS A N 1
ATOM 719 C CA . HIS A 1 96 ? 14.420 -10.656 -13.782 1.00 92.19 96 HIS A CA 1
ATOM 720 C C . HIS A 1 96 ? 15.021 -9.536 -14.640 1.00 92.19 96 HIS A C 1
ATOM 722 O O . HIS A 1 96 ? 15.853 -9.808 -15.504 1.00 92.19 96 HIS A O 1
ATOM 728 N N . ALA A 1 97 ? 14.646 -8.287 -14.371 1.00 86.19 97 ALA A N 1
ATOM 729 C CA . ALA A 1 97 ? 15.224 -7.103 -14.991 1.00 86.19 97 ALA A CA 1
ATOM 730 C C . ALA A 1 97 ? 16.664 -6.785 -14.537 1.00 86.19 97 ALA A C 1
ATOM 732 O O . ALA A 1 97 ? 17.308 -5.923 -15.134 1.00 86.19 97 ALA A O 1
ATOM 733 N N . GLY A 1 98 ? 17.177 -7.471 -13.508 1.00 88.19 98 GLY A N 1
ATOM 734 C CA . GLY A 1 98 ? 18.545 -7.302 -13.011 1.00 88.19 98 GLY A CA 1
ATOM 735 C C . GLY A 1 98 ? 18.742 -6.125 -12.047 1.00 88.19 98 GLY A C 1
ATOM 736 O O . GLY A 1 98 ? 19.878 -5.833 -11.678 1.00 88.19 98 GLY A O 1
ATOM 737 N N . ASP A 1 99 ? 17.668 -5.461 -11.608 1.00 86.50 99 ASP A N 1
ATOM 738 C CA . ASP A 1 99 ? 17.733 -4.390 -10.605 1.00 86.50 99 ASP A CA 1
ATOM 739 C C . ASP A 1 99 ? 17.703 -4.964 -9.180 1.00 86.50 99 ASP A C 1
ATOM 741 O O . ASP A 1 99 ? 16.668 -5.011 -8.509 1.00 86.50 99 ASP A O 1
ATOM 745 N N . MET A 1 100 ? 18.871 -5.413 -8.718 1.00 86.12 100 MET A N 1
ATOM 746 C CA . MET A 1 100 ? 19.026 -6.026 -7.396 1.00 86.12 100 MET A CA 1
ATOM 747 C C . MET A 1 100 ? 18.670 -5.053 -6.265 1.00 86.12 100 MET A C 1
ATOM 749 O O . MET A 1 100 ? 18.007 -5.449 -5.310 1.00 86.12 100 MET A O 1
ATOM 753 N N . HIS A 1 101 ? 19.045 -3.776 -6.375 1.00 86.50 101 HIS A N 1
ATOM 754 C CA . HIS A 1 101 ? 18.821 -2.812 -5.297 1.00 86.50 101 HIS A CA 1
ATOM 755 C C . HIS A 1 101 ? 17.338 -2.448 -5.156 1.00 86.50 101 HIS A C 1
ATOM 757 O O . HIS A 1 101 ? 16.791 -2.539 -4.057 1.00 86.50 101 HIS A O 1
ATOM 763 N N . GLY A 1 102 ? 16.660 -2.138 -6.267 1.00 83.44 102 GLY A N 1
ATOM 764 C CA . GLY A 1 102 ? 15.221 -1.863 -6.245 1.00 83.44 102 GLY A CA 1
ATOM 765 C C . GLY A 1 102 ? 14.395 -3.080 -5.826 1.00 83.44 102 GLY A C 1
ATOM 766 O O . GLY A 1 102 ? 13.411 -2.951 -5.099 1.00 83.44 102 GLY A O 1
ATOM 767 N N . SER A 1 103 ? 14.826 -4.286 -6.208 1.00 87.06 103 SER A N 1
ATOM 768 C CA . SER A 1 103 ? 14.147 -5.515 -5.787 1.00 87.06 103 SER A CA 1
ATOM 769 C C . SER A 1 103 ? 14.253 -5.780 -4.279 1.00 87.06 103 SER A C 1
ATOM 771 O O . SER A 1 103 ? 13.287 -6.248 -3.680 1.00 87.06 103 SER A O 1
ATOM 773 N N . LEU A 1 104 ? 15.375 -5.423 -3.639 1.00 86.75 104 LEU A N 1
ATOM 774 C CA . LEU A 1 104 ? 15.532 -5.535 -2.185 1.00 86.75 104 LEU A CA 1
ATOM 775 C C . LEU A 1 104 ? 14.601 -4.575 -1.434 1.00 86.75 104 LEU A C 1
ATOM 777 O O . LEU A 1 104 ? 14.023 -4.968 -0.422 1.00 86.75 104 LEU A O 1
ATOM 781 N N . LEU A 1 105 ? 14.418 -3.353 -1.945 1.00 84.88 105 LEU A N 1
ATOM 782 C CA . LEU A 1 105 ? 13.478 -2.381 -1.374 1.00 84.88 105 LEU A CA 1
ATOM 783 C C . LEU A 1 105 ? 12.025 -2.848 -1.524 1.00 84.88 105 LEU A C 1
ATOM 785 O O . LEU A 1 105 ? 11.266 -2.829 -0.560 1.00 84.88 105 LEU A O 1
ATOM 789 N N . MET A 1 106 ? 11.647 -3.368 -2.695 1.00 87.12 106 MET A N 1
ATOM 790 C CA . MET A 1 106 ? 10.315 -3.959 -2.870 1.00 87.12 106 MET A CA 1
ATOM 791 C C . MET A 1 106 ? 10.092 -5.181 -1.974 1.00 87.12 106 MET A C 1
ATOM 793 O O . MET A 1 106 ? 8.991 -5.371 -1.460 1.00 87.12 106 MET A O 1
ATOM 797 N N . LEU A 1 107 ? 11.118 -6.014 -1.783 1.00 87.81 107 LEU A N 1
ATOM 798 C CA . LEU A 1 107 ? 11.026 -7.194 -0.931 1.00 87.81 107 LEU A CA 1
ATOM 799 C C . LEU A 1 107 ? 10.805 -6.814 0.538 1.00 87.81 107 LEU A C 1
ATOM 801 O O . LEU A 1 107 ? 9.995 -7.456 1.203 1.00 87.81 107 LEU A O 1
ATOM 805 N N . SER A 1 108 ? 11.482 -5.781 1.049 1.00 86.69 108 SER A N 1
ATOM 806 C CA . SER A 1 108 ? 11.293 -5.342 2.438 1.00 86.69 108 SER A CA 1
ATOM 807 C C . SER A 1 108 ? 9.878 -4.813 2.677 1.00 86.69 108 SER A C 1
ATOM 809 O O . SER A 1 108 ? 9.233 -5.231 3.641 1.00 86.69 108 SER A O 1
ATOM 811 N N . VAL A 1 109 ? 9.357 -3.983 1.764 1.00 86.19 109 VAL A N 1
ATOM 812 C CA . VAL A 1 109 ? 7.967 -3.500 1.806 1.00 86.19 109 VAL A CA 1
ATOM 813 C C . VAL A 1 109 ? 6.998 -4.678 1.761 1.00 86.19 109 VAL A C 1
ATOM 815 O O . VAL A 1 109 ? 6.112 -4.765 2.608 1.00 86.19 109 VAL A O 1
ATOM 818 N N . LEU A 1 110 ? 7.200 -5.633 0.848 1.00 89.25 110 LEU A N 1
ATOM 819 C CA . LEU A 1 110 ? 6.349 -6.819 0.739 1.00 89.25 110 LEU A CA 1
ATOM 820 C C . LEU A 1 110 ? 6.340 -7.637 2.037 1.00 89.25 110 LEU A C 1
ATOM 822 O O . LEU A 1 110 ? 5.272 -8.049 2.479 1.00 89.25 110 LEU A O 1
ATOM 826 N N . CYS A 1 111 ? 7.500 -7.851 2.665 1.00 87.69 111 CYS A N 1
ATOM 827 C CA . CYS A 1 111 ? 7.598 -8.564 3.940 1.00 87.69 111 CYS A CA 1
ATOM 828 C C . CYS A 1 111 ? 6.812 -7.859 5.050 1.00 87.69 111 CYS A C 1
ATOM 830 O O . CYS A 1 111 ? 6.070 -8.517 5.775 1.00 87.69 111 CYS A O 1
ATOM 832 N N . ILE A 1 112 ? 6.928 -6.533 5.164 1.00 86.62 112 ILE A N 1
ATOM 833 C CA . ILE A 1 112 ? 6.190 -5.754 6.169 1.00 86.62 112 ILE A CA 1
ATOM 834 C C . ILE A 1 112 ? 4.684 -5.791 5.879 1.00 86.62 112 ILE A C 1
ATOM 836 O O . ILE A 1 112 ? 3.888 -5.974 6.795 1.00 86.62 112 ILE A O 1
ATOM 840 N N . GLY A 1 113 ? 4.283 -5.690 4.611 1.00 85.75 113 GLY A N 1
ATOM 841 C CA . GLY A 1 113 ? 2.874 -5.776 4.218 1.00 85.75 113 GLY A CA 1
ATOM 842 C C . GLY A 1 113 ? 2.285 -7.152 4.495 1.00 85.75 113 GLY A C 1
ATOM 843 O O . GLY A 1 113 ? 1.158 -7.268 4.968 1.00 85.75 113 GLY A O 1
ATOM 844 N N . LEU A 1 114 ? 3.077 -8.202 4.276 1.00 86.69 114 LEU A N 1
ATOM 845 C CA . LEU A 1 114 ? 2.693 -9.565 4.616 1.00 86.69 114 LEU A CA 1
ATOM 846 C C . LEU A 1 114 ? 2.543 -9.740 6.130 1.00 86.69 114 LEU A C 1
ATOM 848 O O . LEU A 1 114 ? 1.593 -10.383 6.567 1.00 86.69 114 LEU A O 1
ATOM 852 N N . LEU A 1 115 ? 3.438 -9.151 6.930 1.00 85.06 115 LEU A N 1
ATOM 853 C CA . LEU A 1 115 ? 3.314 -9.137 8.389 1.00 85.06 115 LEU A CA 1
ATOM 854 C C . LEU A 1 115 ? 2.037 -8.415 8.830 1.00 85.06 115 LEU A C 1
ATOM 856 O O . LEU A 1 115 ? 1.300 -8.969 9.634 1.00 85.06 115 LEU A O 1
ATOM 860 N N . ALA A 1 116 ? 1.711 -7.260 8.242 1.00 84.25 116 ALA A N 1
ATOM 861 C CA . ALA A 1 116 ? 0.476 -6.534 8.552 1.00 84.25 116 ALA A CA 1
ATOM 862 C C . ALA A 1 116 ? -0.796 -7.359 8.265 1.00 84.25 116 ALA A C 1
ATOM 864 O O . ALA A 1 116 ? -1.767 -7.268 9.009 1.00 84.25 116 ALA A O 1
ATOM 865 N N . VAL A 1 117 ? -0.784 -8.206 7.226 1.00 84.44 117 VAL A N 1
ATOM 866 C CA . VAL A 1 117 ? -1.904 -9.118 6.910 1.00 84.44 117 VAL A CA 1
ATOM 867 C C . VAL A 1 117 ? -1.907 -10.379 7.785 1.00 84.44 117 VAL A C 1
ATOM 869 O O . VAL A 1 117 ? -2.963 -10.956 8.017 1.00 84.44 117 VAL A O 1
ATOM 872 N N . THR A 1 118 ? -0.744 -10.841 8.254 1.00 82.19 118 THR A N 1
ATOM 873 C CA . THR A 1 118 ? -0.608 -12.127 8.970 1.00 82.19 118 THR A CA 1
ATOM 874 C C . THR A 1 118 ? -0.544 -12.004 10.494 1.00 82.19 118 THR A C 1
ATOM 876 O O . THR A 1 118 ? -0.677 -13.023 11.169 1.00 82.19 118 THR A O 1
ATOM 879 N N . ALA A 1 119 ? -0.355 -10.798 11.045 1.00 78.12 119 ALA A N 1
ATOM 880 C CA . ALA A 1 119 ? -0.137 -10.561 12.476 1.00 78.12 119 ALA A CA 1
ATOM 881 C C . ALA A 1 119 ? -1.289 -11.049 13.373 1.00 78.12 119 ALA A C 1
ATOM 883 O O . ALA A 1 119 ? -1.029 -11.538 14.473 1.00 78.12 119 ALA A O 1
ATOM 884 N N . ARG A 1 120 ? -2.542 -10.996 12.906 1.00 69.31 120 ARG A N 1
ATOM 885 C CA . ARG A 1 120 ? -3.684 -11.642 13.565 1.00 69.31 120 ARG A CA 1
ATOM 886 C C . ARG A 1 120 ? -4.637 -12.234 12.534 1.00 69.31 120 ARG A C 1
ATOM 888 O O . ARG A 1 120 ? -4.952 -11.625 11.518 1.00 69.31 120 ARG A O 1
ATOM 895 N N . ILE A 1 121 ? -5.110 -13.447 12.807 1.00 68.62 121 ILE A N 1
ATOM 896 C CA . ILE A 1 121 ? -6.120 -14.120 11.986 1.00 68.62 121 ILE A CA 1
ATOM 897 C C . ILE A 1 121 ? -7.437 -13.356 12.174 1.00 68.62 121 ILE A C 1
ATOM 899 O O . ILE A 1 121 ? -8.100 -13.525 13.190 1.00 68.62 121 ILE A O 1
ATOM 903 N N . GLY A 1 122 ? -7.782 -12.490 11.219 1.00 64.19 122 GLY A N 1
ATOM 904 C CA . GLY A 1 122 ? -9.052 -11.751 11.197 1.00 64.19 122 GLY A CA 1
ATOM 905 C C . GLY A 1 122 ? -8.992 -10.301 11.691 1.00 64.19 122 GLY A C 1
ATOM 906 O O . GLY A 1 122 ? -9.912 -9.534 11.408 1.00 64.19 122 GLY A O 1
ATOM 907 N N . GLU A 1 123 ? -7.899 -9.874 12.324 1.00 69.25 123 GLU A N 1
ATOM 908 C CA . GLU A 1 123 ? -7.706 -8.493 12.785 1.00 69.25 123 GLU A CA 1
ATOM 909 C C . GLU A 1 123 ? -6.441 -7.902 12.174 1.00 69.25 123 GLU A C 1
ATOM 911 O O . GLU A 1 123 ? -5.382 -8.523 12.149 1.00 69.25 123 GLU A O 1
ATOM 916 N N . VAL A 1 124 ? -6.559 -6.690 11.647 1.00 68.31 124 VAL A N 1
ATOM 917 C CA . VAL A 1 124 ? -5.420 -5.951 11.118 1.00 68.31 124 VAL A CA 1
ATOM 918 C C . VAL A 1 124 ? -4.939 -5.039 12.228 1.00 68.31 124 VAL A C 1
ATOM 920 O O . VAL A 1 124 ? -5.676 -4.163 12.662 1.00 68.31 124 VAL A O 1
ATOM 923 N N . ASP A 1 125 ? -3.716 -5.256 12.689 1.00 80.12 125 ASP A N 1
ATOM 924 C CA . ASP A 1 125 ? -3.103 -4.394 13.692 1.00 80.12 125 ASP A CA 1
ATOM 925 C C . ASP A 1 125 ? -2.837 -3.013 13.069 1.00 80.12 125 ASP A C 1
ATOM 927 O O . ASP A 1 125 ? -2.059 -2.877 12.109 1.00 80.12 125 ASP A O 1
ATOM 931 N N . GLY A 1 126 ? -3.527 -1.998 13.595 1.00 83.81 126 GLY A N 1
ATOM 932 C CA . GLY A 1 126 ? -3.448 -0.623 13.116 1.00 83.81 126 GLY A CA 1
ATOM 933 C C . GLY A 1 126 ? -2.010 -0.114 13.106 1.00 83.81 126 GLY A C 1
ATOM 934 O O . GLY A 1 126 ? -1.562 0.445 12.104 1.00 83.81 126 GLY A O 1
ATOM 935 N N . ILE A 1 127 ? -1.228 -0.418 14.144 1.00 86.31 127 ILE A N 1
ATOM 936 C CA . ILE A 1 127 ? 0.153 0.058 14.292 1.00 86.31 127 ILE A CA 1
ATOM 937 C C . ILE A 1 127 ? 1.026 -0.462 13.144 1.00 86.31 127 ILE A C 1
ATOM 939 O O . ILE A 1 127 ? 1.748 0.308 12.499 1.00 86.31 127 ILE A O 1
ATOM 943 N N . TYR A 1 128 ? 0.935 -1.758 12.828 1.00 85.38 128 TYR A N 1
ATOM 944 C CA . TYR A 1 128 ? 1.687 -2.335 11.709 1.00 85.38 128 TYR A CA 1
ATOM 945 C C . TYR A 1 128 ? 1.227 -1.790 10.352 1.00 85.38 128 TYR A C 1
ATOM 947 O O . TYR A 1 128 ? 2.067 -1.599 9.466 1.00 85.38 128 TYR A O 1
ATOM 955 N N . CYS A 1 129 ? -0.062 -1.475 10.186 1.00 85.88 129 CYS A N 1
ATOM 956 C CA . CYS A 1 129 ? -0.548 -0.786 8.987 1.00 85.88 129 CYS A CA 1
ATOM 957 C C . CYS A 1 129 ? 0.017 0.626 8.845 1.00 85.88 129 CYS A C 1
ATOM 959 O O . CYS A 1 129 ? 0.439 0.996 7.747 1.00 85.88 129 CYS A O 1
ATOM 961 N N . GLY A 1 130 ? 0.099 1.384 9.939 1.00 87.75 130 GLY A N 1
ATOM 962 C CA . GLY A 1 130 ? 0.720 2.709 9.954 1.00 87.75 130 GLY A CA 1
ATOM 963 C C . GLY A 1 130 ? 2.199 2.652 9.559 1.00 87.75 130 GLY A C 1
ATOM 964 O O . GLY A 1 130 ? 2.642 3.384 8.667 1.00 87.75 130 GLY A O 1
ATOM 965 N N . TYR A 1 131 ? 2.961 1.718 10.141 1.00 89.25 131 TYR A N 1
ATOM 966 C CA . TYR A 1 131 ? 4.367 1.512 9.771 1.00 89.25 131 TYR A CA 1
ATOM 967 C C . TYR A 1 131 ? 4.536 1.090 8.313 1.00 89.25 131 TYR A C 1
ATOM 969 O O . TYR A 1 131 ? 5.401 1.625 7.612 1.00 89.25 131 TYR A O 1
ATOM 977 N N . PHE A 1 132 ? 3.705 0.162 7.834 1.00 90.56 132 PHE A N 1
ATOM 978 C CA . PHE A 1 132 ? 3.712 -0.229 6.430 1.00 90.56 132 PHE A CA 1
ATOM 979 C C . PHE A 1 132 ? 3.410 0.964 5.517 1.00 90.56 132 PHE A C 1
ATOM 981 O O . PHE A 1 132 ? 4.101 1.143 4.516 1.00 90.56 132 PHE A O 1
ATOM 988 N N . ALA A 1 133 ? 2.418 1.793 5.852 1.00 90.00 133 ALA A N 1
ATOM 989 C CA . ALA A 1 133 ? 2.045 2.953 5.050 1.00 90.00 133 ALA A CA 1
ATOM 990 C C . ALA A 1 133 ? 3.213 3.939 4.911 1.00 90.00 133 ALA A C 1
ATOM 992 O O . ALA A 1 133 ? 3.527 4.361 3.798 1.00 90.00 133 ALA A O 1
ATOM 993 N N . LEU A 1 134 ? 3.911 4.248 6.009 1.00 89.62 134 LEU A N 1
ATOM 994 C CA . LEU A 1 134 ? 5.077 5.138 5.987 1.00 89.62 134 LEU A CA 1
ATOM 995 C C . LEU A 1 134 ? 6.240 4.551 5.178 1.00 89.62 134 LEU A C 1
ATOM 997 O O . LEU A 1 134 ? 6.790 5.225 4.304 1.00 89.62 134 LEU A O 1
ATOM 1001 N N . ILE A 1 135 ? 6.605 3.292 5.431 1.00 90.25 135 ILE A N 1
ATOM 1002 C CA . ILE A 1 135 ? 7.733 2.639 4.747 1.00 90.25 135 ILE A CA 1
ATOM 1003 C C . ILE A 1 135 ? 7.422 2.445 3.257 1.00 90.25 135 ILE A C 1
ATOM 1005 O O . ILE A 1 135 ? 8.268 2.719 2.404 1.00 90.25 135 ILE A O 1
ATOM 1009 N N . GLY A 1 136 ? 6.195 2.035 2.933 1.00 87.94 136 GLY A N 1
ATOM 1010 C CA . GLY A 1 136 ? 5.710 1.890 1.565 1.00 87.94 136 GLY A CA 1
ATOM 1011 C C . GLY A 1 136 ? 5.657 3.221 0.813 1.00 87.94 136 GLY A C 1
ATOM 1012 O O . GLY A 1 136 ? 6.012 3.260 -0.362 1.00 87.94 136 GLY A O 1
ATOM 1013 N N . LEU A 1 137 ? 5.289 4.321 1.482 1.00 89.44 137 LEU A N 1
ATOM 1014 C CA . LEU A 1 137 ? 5.307 5.664 0.895 1.00 89.44 137 LEU A CA 1
ATOM 1015 C C . LEU A 1 137 ? 6.735 6.094 0.541 1.00 89.44 137 LEU A C 1
ATOM 1017 O O . LEU A 1 137 ? 6.989 6.503 -0.590 1.00 89.44 137 LEU A O 1
ATOM 1021 N N . VAL A 1 138 ? 7.670 5.975 1.489 1.00 90.31 138 VAL A N 1
ATOM 1022 C CA . VAL A 1 138 ? 9.079 6.350 1.274 1.00 90.31 138 VAL A CA 1
ATOM 1023 C C . VAL A 1 138 ? 9.707 5.496 0.171 1.00 90.31 138 VAL A C 1
ATOM 1025 O O . VAL A 1 138 ? 10.362 6.035 -0.722 1.00 90.31 138 VAL A O 1
ATOM 1028 N N . SER A 1 139 ? 9.459 4.183 0.184 1.00 88.31 139 SER A N 1
ATOM 1029 C CA . SER A 1 139 ? 9.913 3.274 -0.875 1.00 88.31 139 SER A CA 1
ATOM 1030 C C . SER A 1 139 ? 9.313 3.638 -2.236 1.00 88.31 139 SER A C 1
ATOM 1032 O O . SER A 1 139 ? 10.042 3.743 -3.222 1.00 88.31 139 SER A O 1
ATOM 1034 N N . GLY A 1 140 ? 8.006 3.911 -2.286 1.00 87.00 140 GLY A N 1
ATOM 1035 C CA . GLY A 1 140 ? 7.310 4.288 -3.516 1.00 87.00 140 GLY A CA 1
ATOM 1036 C C . GLY A 1 140 ? 7.826 5.595 -4.113 1.00 87.00 140 GLY A C 1
ATOM 1037 O O . GLY A 1 140 ? 7.973 5.695 -5.330 1.00 87.00 140 GLY A O 1
ATOM 1038 N N . LEU A 1 141 ? 8.161 6.581 -3.273 1.00 89.44 141 LEU A N 1
ATOM 1039 C CA . LEU A 1 141 ? 8.773 7.841 -3.711 1.00 89.44 141 LEU A CA 1
ATOM 1040 C C . LEU A 1 141 ? 10.194 7.643 -4.248 1.00 89.44 141 LEU A C 1
ATOM 1042 O O . LEU A 1 141 ? 10.558 8.263 -5.249 1.00 89.44 141 LEU A O 1
ATOM 1046 N N . LEU A 1 142 ? 10.987 6.771 -3.621 1.00 88.50 142 LEU A N 1
ATOM 1047 C CA . LEU A 1 142 ? 12.327 6.433 -4.102 1.00 88.50 142 LEU A CA 1
ATOM 1048 C C . LEU A 1 142 ? 12.253 5.751 -5.474 1.00 88.50 142 LEU A C 1
ATOM 1050 O O . LEU A 1 142 ? 12.973 6.139 -6.397 1.00 88.50 142 LEU A O 1
ATOM 1054 N N . ASP A 1 143 ? 11.333 4.801 -5.640 1.00 86.81 143 ASP A N 1
ATOM 1055 C CA . ASP A 1 143 ? 11.103 4.137 -6.924 1.00 86.81 143 ASP A CA 1
ATOM 1056 C C . ASP A 1 143 ? 10.574 5.096 -7.997 1.00 86.81 143 ASP A C 1
ATOM 1058 O O . ASP A 1 143 ? 10.981 5.008 -9.159 1.00 86.81 143 ASP A O 1
ATOM 1062 N N . LEU A 1 144 ? 9.728 6.057 -7.616 1.00 86.12 144 LEU A N 1
ATOM 1063 C CA . LEU A 1 144 ? 9.255 7.101 -8.521 1.00 86.12 144 LEU A CA 1
ATOM 1064 C C . LEU A 1 144 ? 10.406 8.007 -8.979 1.00 86.12 144 LEU A C 1
ATOM 1066 O O . LEU A 1 144 ? 10.502 8.318 -10.166 1.00 86.12 144 LEU A O 1
ATOM 1070 N N . ASN A 1 145 ? 11.306 8.386 -8.069 1.00 91.31 145 ASN A N 1
ATOM 1071 C CA . ASN A 1 145 ? 12.496 9.169 -8.398 1.00 91.31 145 ASN A CA 1
ATOM 1072 C C . ASN A 1 145 ? 13.398 8.427 -9.397 1.00 91.31 145 ASN A C 1
ATOM 1074 O O . ASN A 1 145 ? 13.830 9.007 -10.393 1.00 91.31 145 ASN A O 1
ATOM 1078 N N . LEU A 1 146 ? 13.615 7.126 -9.185 1.00 86.00 146 LEU A N 1
ATOM 1079 C CA . LEU A 1 146 ? 14.396 6.301 -10.106 1.00 86.00 146 LEU A CA 1
ATOM 1080 C C . LEU A 1 146 ? 13.720 6.197 -11.484 1.00 86.00 146 LEU A C 1
ATOM 1082 O O . LEU A 1 146 ? 14.387 6.287 -12.516 1.00 86.00 146 LEU A O 1
ATOM 1086 N N . ALA A 1 147 ? 12.391 6.049 -11.516 1.00 87.38 147 ALA A N 1
ATOM 1087 C CA . ALA A 1 147 ? 11.620 6.027 -12.756 1.00 87.38 147 ALA A CA 1
ATOM 1088 C C . ALA A 1 147 ? 11.748 7.351 -13.529 1.00 87.38 147 ALA A C 1
ATOM 1090 O O . ALA A 1 147 ? 11.973 7.334 -14.743 1.00 87.38 147 ALA A O 1
ATOM 1091 N N . PHE A 1 148 ? 11.671 8.488 -12.828 1.00 91.31 148 PHE A N 1
ATOM 1092 C CA . PHE A 1 148 ? 11.897 9.808 -13.417 1.00 91.31 148 PHE A CA 1
ATOM 1093 C C . PHE A 1 148 ? 13.316 9.962 -13.952 1.00 91.31 148 PHE A C 1
ATOM 1095 O O . PHE A 1 148 ? 13.483 10.439 -15.073 1.00 91.31 148 PHE A O 1
ATOM 1102 N N . GLU A 1 149 ? 14.330 9.507 -13.215 1.00 91.12 149 GLU A N 1
ATOM 1103 C CA . GLU A 1 149 ? 15.714 9.544 -13.686 1.00 91.12 149 GLU A CA 1
ATOM 1104 C C . GLU A 1 149 ? 15.857 8.777 -15.010 1.00 91.12 149 GLU A C 1
ATOM 1106 O O . GLU A 1 149 ? 16.407 9.298 -15.981 1.00 91.12 149 GLU A O 1
ATOM 1111 N N . LYS A 1 150 ? 15.294 7.563 -15.100 1.00 85.56 150 LYS A N 1
ATOM 1112 C CA . LYS A 1 150 ? 15.320 6.765 -16.337 1.00 85.56 150 LYS A CA 1
ATOM 1113 C C . LYS A 1 150 ? 14.576 7.440 -17.485 1.00 85.56 150 LYS A C 1
ATOM 1115 O O . LYS A 1 150 ? 15.048 7.376 -18.619 1.00 85.56 150 LYS A O 1
ATOM 1120 N N . LEU A 1 151 ? 13.446 8.086 -17.206 1.00 87.56 151 LEU A N 1
ATOM 1121 C CA . LEU A 1 151 ? 12.680 8.812 -18.215 1.00 87.56 151 LEU A CA 1
ATOM 1122 C C . LEU A 1 151 ? 13.469 10.013 -18.757 1.00 87.56 151 LEU A C 1
ATOM 1124 O O . LEU A 1 151 ? 13.583 10.172 -19.972 1.00 87.56 151 LEU A O 1
ATOM 1128 N N . LEU A 1 152 ? 14.087 10.796 -17.868 1.00 90.75 152 LEU A N 1
ATOM 1129 C CA . LEU A 1 152 ? 14.940 11.928 -18.238 1.00 90.75 152 LEU A CA 1
ATOM 1130 C C . LEU A 1 152 ? 16.167 11.479 -19.036 1.00 90.75 152 LEU A C 1
ATOM 1132 O O . LEU A 1 152 ? 16.526 12.123 -20.018 1.00 90.75 152 LEU A O 1
ATOM 1136 N N . TRP A 1 153 ? 16.781 10.350 -18.672 1.00 88.12 153 TRP A N 1
ATOM 1137 C CA . TRP A 1 153 ? 17.888 9.767 -19.437 1.00 88.12 153 TRP A CA 1
ATOM 1138 C C . TRP A 1 153 ? 17.480 9.357 -20.854 1.00 88.12 153 TRP A C 1
ATOM 1140 O O . TRP A 1 153 ? 18.272 9.522 -21.785 1.00 88.12 153 TRP A O 1
ATOM 1150 N N . ILE A 1 154 ? 16.270 8.819 -21.033 1.00 85.62 154 ILE A N 1
ATOM 1151 C CA . ILE A 1 154 ? 15.749 8.447 -22.355 1.00 85.62 154 ILE A CA 1
ATOM 1152 C C . ILE A 1 154 ? 15.520 9.697 -23.202 1.00 85.62 154 ILE A C 1
ATOM 1154 O O . ILE A 1 154 ? 15.981 9.730 -24.343 1.00 85.62 154 ILE A O 1
ATOM 1158 N N . GLU A 1 155 ? 14.882 10.721 -22.635 1.00 86.88 155 GLU A N 1
ATOM 1159 C CA . GLU A 1 155 ? 14.627 11.991 -23.324 1.00 86.88 155 GLU A CA 1
ATOM 1160 C C . GLU A 1 155 ? 15.941 12.687 -23.702 1.00 86.88 155 GLU A C 1
ATOM 1162 O O . GLU A 1 155 ? 16.151 13.072 -24.853 1.00 86.88 155 GLU A O 1
ATOM 1167 N N . TRP A 1 156 ? 16.894 12.747 -22.766 1.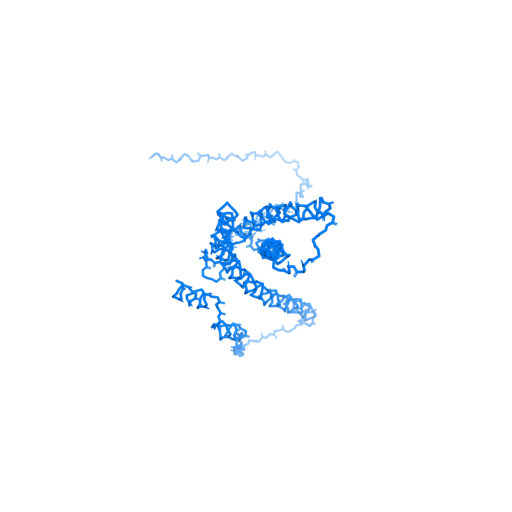00 89.38 156 TRP A N 1
ATOM 1168 C CA . TRP A 1 156 ? 18.205 13.343 -23.011 1.00 89.38 156 TRP A CA 1
ATOM 1169 C C . TRP A 1 156 ? 18.994 12.593 -24.091 1.00 89.38 156 TRP A C 1
ATOM 1171 O O . TRP A 1 156 ? 19.639 13.208 -24.943 1.00 89.38 156 TRP A O 1
ATOM 1181 N N . ALA A 1 157 ? 18.921 11.258 -24.108 1.00 84.88 157 ALA A N 1
ATOM 1182 C CA . ALA A 1 157 ? 19.527 10.448 -25.161 1.00 84.88 157 ALA A CA 1
ATOM 1183 C C . ALA A 1 157 ? 18.831 10.624 -26.520 1.00 84.88 157 ALA A C 1
ATOM 1185 O O . ALA A 1 157 ? 19.494 10.479 -27.551 1.00 84.88 157 ALA A O 1
ATOM 1186 N N . HIS A 1 158 ? 17.529 10.923 -26.526 1.00 83.06 158 HIS A N 1
ATOM 1187 C CA . HIS A 1 158 ? 16.767 11.229 -27.734 1.00 83.06 158 HIS A CA 1
ATOM 1188 C C . HIS A 1 158 ? 17.231 12.558 -28.341 1.00 83.06 158 HIS A C 1
ATOM 1190 O O . HIS A 1 158 ? 17.572 12.601 -29.518 1.00 83.06 158 HIS A O 1
ATOM 1196 N N . TRP A 1 159 ? 17.384 13.602 -27.518 1.00 86.06 159 TRP A N 1
ATOM 1197 C CA . TRP A 1 159 ? 17.871 14.918 -27.960 1.00 86.06 159 TRP A CA 1
ATOM 1198 C C . TRP A 1 159 ? 19.312 14.902 -28.475 1.00 86.06 159 TRP A C 1
ATOM 1200 O O . TRP A 1 159 ? 19.695 15.753 -29.268 1.00 86.06 159 TRP A O 1
ATOM 1210 N N . ARG A 1 160 ? 20.140 13.952 -28.023 1.00 84.88 160 ARG A N 1
ATOM 1211 C CA . ARG A 1 160 ? 21.551 13.858 -28.433 1.00 84.88 160 ARG A CA 1
ATOM 1212 C C . ARG A 1 160 ? 21.767 13.099 -29.746 1.00 84.88 160 ARG A C 1
ATOM 1214 O O . ARG A 1 160 ? 22.887 13.093 -30.255 1.00 84.88 160 ARG A O 1
ATOM 1221 N N . LYS A 1 161 ? 20.754 12.393 -30.258 1.00 75.75 161 LYS A N 1
ATOM 1222 C CA . LYS A 1 161 ? 20.839 11.604 -31.495 1.00 75.75 161 LYS A CA 1
ATOM 1223 C C . LYS A 1 161 ? 19.816 12.117 -32.507 1.00 75.75 161 LYS A C 1
ATOM 1225 O O . LYS A 1 161 ? 18.711 11.592 -32.575 1.00 75.75 161 LYS A O 1
ATOM 1230 N N . ASP A 1 162 ? 20.244 13.047 -33.357 1.00 60.66 162 ASP A N 1
ATOM 1231 C CA . ASP A 1 162 ? 19.479 13.657 -34.463 1.00 60.66 162 ASP A CA 1
ATOM 1232 C C . ASP A 1 162 ? 19.030 12.684 -35.584 1.00 60.66 162 ASP A C 1
ATOM 1234 O O . ASP A 1 162 ? 18.807 13.095 -36.720 1.00 60.66 162 ASP A O 1
ATOM 1238 N N . GLY A 1 163 ? 18.908 11.375 -35.344 1.00 57.56 163 GLY A N 1
ATOM 1239 C CA . GLY A 1 163 ? 18.661 10.452 -36.455 1.00 57.56 163 GLY A CA 1
ATOM 1240 C C . GLY A 1 163 ? 18.355 9.003 -36.123 1.00 57.56 163 GLY A C 1
ATOM 1241 O O . GLY A 1 163 ? 18.837 8.125 -36.833 1.00 57.56 163 GLY A O 1
ATOM 1242 N N . VAL A 1 164 ? 17.564 8.702 -35.090 1.00 51.59 164 VAL A N 1
ATOM 1243 C CA . VAL A 1 164 ? 17.079 7.319 -34.899 1.00 51.59 164 VAL A CA 1
ATOM 1244 C C . VAL A 1 164 ? 15.559 7.261 -34.993 1.00 51.59 164 VAL A C 1
ATOM 1246 O O . VAL A 1 164 ? 14.843 7.141 -34.002 1.00 51.59 164 VAL A O 1
ATOM 1249 N N . HIS A 1 165 ? 15.082 7.321 -36.236 1.00 58.44 165 HIS A N 1
ATOM 1250 C CA . HIS A 1 165 ? 13.752 6.872 -36.627 1.00 58.44 165 HIS A CA 1
ATOM 1251 C C . HIS A 1 165 ? 13.709 5.342 -36.654 1.00 58.44 165 HIS A C 1
ATOM 1253 O O . HIS A 1 165 ? 13.878 4.736 -37.704 1.00 58.44 165 HIS A O 1
ATOM 1259 N N . THR A 1 166 ? 13.441 4.722 -35.510 1.00 59.47 166 THR A N 1
ATOM 1260 C CA . THR A 1 166 ? 12.802 3.400 -35.459 1.00 59.47 166 THR A CA 1
ATOM 1261 C C . THR A 1 166 ? 12.059 3.271 -34.134 1.00 59.47 166 THR A C 1
ATOM 1263 O O . THR A 1 166 ? 12.643 3.421 -33.063 1.00 59.47 166 THR A O 1
ATOM 1266 N N . HIS A 1 167 ? 10.748 3.043 -34.226 1.00 61.16 167 HIS A N 1
ATOM 1267 C CA . HIS A 1 167 ? 9.799 2.892 -33.124 1.00 61.16 167 HIS A CA 1
ATOM 1268 C C . HIS A 1 167 ? 10.072 1.626 -32.290 1.00 61.16 167 HIS A C 1
ATOM 1270 O O . HIS A 1 167 ? 9.304 0.667 -32.331 1.00 61.16 167 HIS A O 1
ATOM 1276 N N . ASP A 1 168 ? 11.135 1.621 -31.4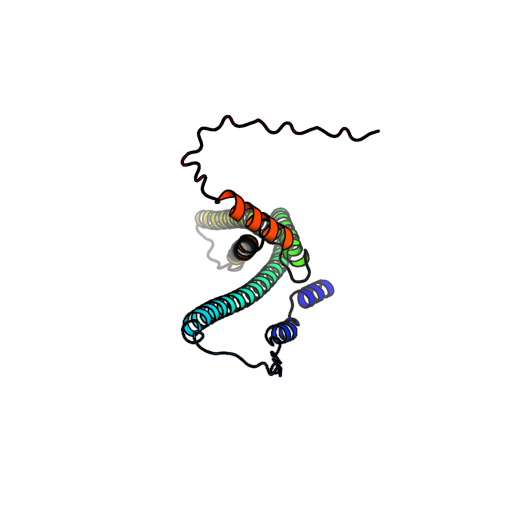87 1.00 78.31 168 ASP A N 1
ATOM 1277 C CA . ASP A 1 168 ? 11.334 0.587 -30.469 1.00 78.31 168 ASP A CA 1
ATOM 1278 C C . ASP A 1 168 ? 10.453 0.883 -29.252 1.00 78.31 168 ASP A C 1
ATOM 1280 O O . ASP A 1 168 ? 10.897 1.385 -28.217 1.00 78.31 168 ASP A O 1
ATOM 1284 N N . VAL A 1 169 ? 9.170 0.537 -29.374 1.00 78.06 169 VAL A N 1
ATOM 1285 C CA . VAL A 1 169 ? 8.186 0.540 -28.275 1.00 78.06 169 VAL A CA 1
ATOM 1286 C C . VAL A 1 169 ? 8.705 -0.198 -27.035 1.00 78.06 169 VAL A C 1
ATOM 1288 O O . VAL A 1 169 ? 8.433 0.221 -25.910 1.00 78.06 169 VAL A O 1
ATOM 1291 N N . ALA A 1 170 ? 9.539 -1.226 -27.218 1.00 79.50 170 ALA A N 1
ATOM 1292 C CA . ALA A 1 170 ? 10.196 -1.954 -26.133 1.00 79.50 170 ALA A CA 1
ATOM 1293 C C . ALA A 1 170 ? 11.027 -1.044 -25.206 1.00 79.50 170 ALA A C 1
ATOM 1295 O O . ALA A 1 170 ? 11.105 -1.284 -24.001 1.00 79.50 170 ALA A O 1
ATOM 1296 N N . ARG A 1 171 ? 11.603 0.039 -25.742 1.00 79.94 171 ARG A N 1
ATOM 1297 C CA . ARG A 1 171 ? 12.442 0.976 -24.984 1.00 79.94 171 ARG A CA 1
ATOM 1298 C C . ARG A 1 171 ? 11.622 1.892 -24.070 1.00 79.94 171 ARG A C 1
ATOM 1300 O O . ARG A 1 171 ? 12.131 2.320 -23.039 1.00 79.94 171 ARG A O 1
ATOM 1307 N N . LEU A 1 172 ? 10.356 2.141 -24.418 1.00 80.06 172 LEU A N 1
ATOM 1308 C CA . LEU A 1 172 ? 9.405 2.910 -23.609 1.00 80.06 172 LEU A CA 1
ATOM 1309 C C . LEU A 1 172 ? 8.658 2.034 -22.591 1.00 80.06 172 LEU A C 1
ATOM 1311 O O . LEU A 1 172 ? 8.288 2.505 -21.518 1.00 80.06 172 LEU A O 1
ATOM 1315 N N . MET A 1 173 ? 8.474 0.744 -22.886 1.00 85.69 173 MET A N 1
ATOM 1316 C CA . MET A 1 173 ? 7.840 -0.186 -21.944 1.00 85.69 173 MET A CA 1
ATOM 1317 C C . MET A 1 173 ? 8.635 -0.333 -20.643 1.00 85.69 173 MET A C 1
ATOM 1319 O O . MET A 1 173 ? 8.042 -0.481 -19.578 1.00 85.69 173 MET A O 1
ATOM 1323 N N . TRP A 1 174 ? 9.966 -0.252 -20.717 1.00 83.81 174 TRP A N 1
ATOM 1324 C CA . TRP A 1 174 ? 10.838 -0.390 -19.553 1.00 83.81 174 TRP A CA 1
ATOM 1325 C C . TRP A 1 174 ? 10.588 0.672 -18.471 1.00 83.81 174 TRP A C 1
ATOM 1327 O O . TRP A 1 174 ? 10.214 0.283 -17.368 1.00 83.81 174 TRP A O 1
ATOM 1337 N N . PRO A 1 175 ? 10.701 1.993 -18.732 1.00 86.12 175 PRO A N 1
ATOM 1338 C CA . PRO A 1 175 ? 10.378 3.014 -17.731 1.00 86.12 175 PRO A CA 1
ATOM 1339 C C . PRO A 1 175 ? 8.904 2.970 -17.309 1.00 86.12 175 PRO A C 1
ATOM 1341 O O . PRO A 1 175 ? 8.609 3.200 -16.140 1.00 86.12 175 PRO A O 1
ATOM 1344 N N . GLY A 1 176 ? 7.993 2.606 -18.222 1.00 88.25 176 GLY A N 1
ATOM 1345 C CA . GLY A 1 176 ? 6.578 2.406 -17.898 1.00 88.25 176 GLY A CA 1
ATOM 1346 C C . GLY A 1 176 ? 6.355 1.327 -16.833 1.00 88.25 176 GLY A C 1
ATOM 1347 O O . GLY A 1 176 ? 5.492 1.459 -15.971 1.00 88.25 176 GLY A O 1
ATOM 1348 N N . PHE A 1 177 ? 7.171 0.274 -16.829 1.00 89.38 177 PHE A N 1
ATOM 1349 C CA . PHE A 1 177 ? 7.109 -0.744 -15.787 1.00 89.38 177 PHE A CA 1
ATOM 1350 C C . PHE A 1 177 ? 7.518 -0.191 -14.409 1.00 89.38 177 PHE A C 1
ATOM 1352 O O . PHE A 1 177 ? 6.850 -0.470 -13.412 1.00 89.38 177 PHE A O 1
ATOM 1359 N N . PHE A 1 178 ? 8.565 0.641 -14.343 1.00 88.19 178 PHE A N 1
ATOM 1360 C CA . PHE A 1 178 ? 8.985 1.287 -13.090 1.00 88.19 178 PHE A CA 1
ATOM 1361 C C . PHE A 1 178 ? 7.939 2.276 -12.568 1.00 88.19 178 PHE A C 1
ATOM 1363 O O . PHE A 1 178 ? 7.712 2.334 -11.361 1.00 88.19 178 PHE A O 1
ATOM 1370 N N . THR A 1 179 ? 7.254 3.014 -13.445 1.00 89.50 179 THR A N 1
ATOM 1371 C CA . THR A 1 179 ? 6.188 3.929 -13.009 1.00 89.50 179 THR A CA 1
ATOM 1372 C C . THR A 1 179 ? 4.970 3.177 -12.479 1.00 89.50 179 THR A C 1
ATOM 1374 O O . THR A 1 179 ? 4.439 3.556 -11.438 1.00 89.50 179 THR A O 1
ATOM 1377 N N . ILE A 1 180 ? 4.562 2.076 -13.123 1.00 91.62 180 ILE A N 1
ATOM 1378 C CA . ILE A 1 180 ? 3.491 1.198 -12.614 1.00 91.62 180 ILE A CA 1
ATOM 1379 C C . ILE A 1 180 ? 3.882 0.611 -11.251 1.00 91.62 180 ILE A C 1
ATOM 1381 O O . ILE A 1 180 ? 3.061 0.561 -10.335 1.00 91.62 180 ILE A O 1
ATOM 1385 N N . CYS A 1 181 ? 5.143 0.209 -11.096 1.00 91.44 181 CYS A N 1
ATOM 1386 C CA . CYS A 1 181 ? 5.697 -0.279 -9.840 1.00 91.44 181 CYS A CA 1
ATOM 1387 C C . CYS A 1 181 ? 5.590 0.771 -8.722 1.00 91.44 181 CYS A C 1
ATOM 1389 O O . CYS A 1 181 ? 4.958 0.498 -7.697 1.00 91.44 181 CYS A O 1
ATOM 1391 N N . ALA A 1 182 ? 6.089 1.987 -8.952 1.00 91.12 182 ALA A N 1
ATOM 1392 C CA . ALA A 1 182 ? 5.993 3.090 -7.999 1.00 91.12 182 ALA A CA 1
ATOM 1393 C C . ALA A 1 182 ? 4.531 3.436 -7.660 1.00 91.12 182 ALA A C 1
ATOM 1395 O O . ALA A 1 182 ? 4.165 3.538 -6.490 1.00 91.12 182 ALA A O 1
ATOM 1396 N N . ALA A 1 183 ? 3.662 3.530 -8.672 1.00 92.44 183 ALA A N 1
ATOM 1397 C CA . ALA A 1 183 ? 2.239 3.802 -8.480 1.00 92.44 183 ALA A CA 1
ATOM 1398 C C . ALA A 1 183 ? 1.553 2.718 -7.634 1.00 92.44 183 ALA A C 1
ATOM 1400 O O . ALA A 1 183 ? 0.758 3.039 -6.752 1.00 92.44 183 ALA A O 1
ATOM 1401 N N . SER A 1 184 ? 1.886 1.441 -7.850 1.00 93.25 184 SER A N 1
ATOM 1402 C CA . SER A 1 184 ? 1.338 0.333 -7.058 1.00 93.25 184 SER A CA 1
ATOM 1403 C C . SER A 1 184 ? 1.788 0.366 -5.591 1.00 93.25 184 SER A C 1
ATOM 1405 O O . SER A 1 184 ? 1.003 0.008 -4.714 1.00 93.25 184 SER A O 1
ATOM 1407 N N . GLN A 1 185 ? 3.014 0.827 -5.305 1.00 92.12 185 GLN A N 1
ATOM 1408 C CA . GLN A 1 185 ? 3.517 1.025 -3.936 1.00 92.12 185 GLN A CA 1
ATOM 1409 C C . GLN A 1 185 ? 2.831 2.200 -3.241 1.00 92.12 185 GLN A C 1
ATOM 1411 O O . GLN A 1 185 ? 2.393 2.076 -2.099 1.00 92.12 185 GLN A O 1
ATOM 1416 N N . LEU A 1 186 ? 2.657 3.318 -3.946 1.00 91.62 186 LEU A N 1
ATOM 1417 C CA . LEU A 1 186 ? 1.924 4.469 -3.419 1.00 91.62 186 LEU A CA 1
ATOM 1418 C C . LEU A 1 186 ? 0.453 4.122 -3.163 1.00 91.62 186 LEU A C 1
ATOM 1420 O O . LEU A 1 186 ? -0.087 4.472 -2.118 1.00 91.62 186 LEU A O 1
ATOM 1424 N N . ALA A 1 187 ? -0.181 3.368 -4.064 1.00 93.38 187 ALA A N 1
ATOM 1425 C CA . ALA A 1 187 ? -1.554 2.904 -3.885 1.00 93.38 187 ALA A CA 1
ATOM 1426 C C . ALA A 1 187 ? -1.694 1.949 -2.688 1.00 93.38 187 ALA A C 1
ATOM 1428 O O . ALA A 1 187 ? -2.659 2.065 -1.927 1.00 93.38 187 ALA A O 1
ATOM 1429 N N . SER A 1 188 ? -0.740 1.031 -2.479 1.00 92.19 188 SER A N 1
ATOM 1430 C CA . SER A 1 188 ? -0.758 0.163 -1.294 1.00 92.19 188 SER A CA 1
ATOM 1431 C C . SER A 1 188 ? -0.527 0.947 -0.011 1.00 92.19 188 SER A C 1
ATOM 1433 O O . SER A 1 188 ? -1.216 0.696 0.970 1.00 92.19 188 SER A O 1
ATOM 1435 N N . ALA A 1 189 ? 0.406 1.904 -0.021 1.00 92.69 189 ALA A N 1
ATOM 1436 C CA . ALA A 1 189 ? 0.699 2.748 1.131 1.00 92.69 189 ALA A CA 1
ATOM 1437 C C . ALA A 1 189 ? -0.517 3.603 1.502 1.00 92.69 189 ALA A C 1
ATOM 1439 O O . ALA A 1 189 ? -0.900 3.664 2.665 1.00 92.69 189 ALA A O 1
ATOM 1440 N N . PHE A 1 190 ? -1.183 4.182 0.502 1.00 93.00 190 PHE A N 1
ATOM 1441 C CA . PHE A 1 190 ? -2.420 4.929 0.693 1.00 93.00 190 PHE A CA 1
ATOM 1442 C C . PHE A 1 190 ? -3.552 4.045 1.232 1.00 93.00 190 PHE A C 1
ATOM 1444 O O . PHE A 1 190 ? -4.239 4.431 2.169 1.00 93.00 190 PHE A O 1
ATOM 1451 N N . THR A 1 191 ? -3.722 2.834 0.694 1.00 92.12 191 THR A N 1
ATOM 1452 C CA . THR A 1 191 ? -4.742 1.890 1.186 1.00 92.12 191 THR A CA 1
ATOM 1453 C C . THR A 1 191 ? -4.464 1.466 2.630 1.00 92.12 191 THR A C 1
ATOM 1455 O O . THR A 1 191 ? -5.386 1.411 3.437 1.00 92.12 191 THR A O 1
ATOM 1458 N N . ALA A 1 192 ? -3.201 1.211 2.976 1.00 91.56 192 ALA A N 1
ATOM 1459 C CA . ALA A 1 192 ? -2.798 0.898 4.343 1.00 91.56 192 ALA A CA 1
ATOM 1460 C C . ALA A 1 192 ? -2.971 2.087 5.295 1.00 91.56 192 ALA A C 1
ATOM 1462 O O . ALA A 1 192 ? -3.350 1.891 6.442 1.00 91.56 192 ALA A O 1
ATOM 1463 N N . TYR A 1 193 ? -2.758 3.317 4.819 1.00 91.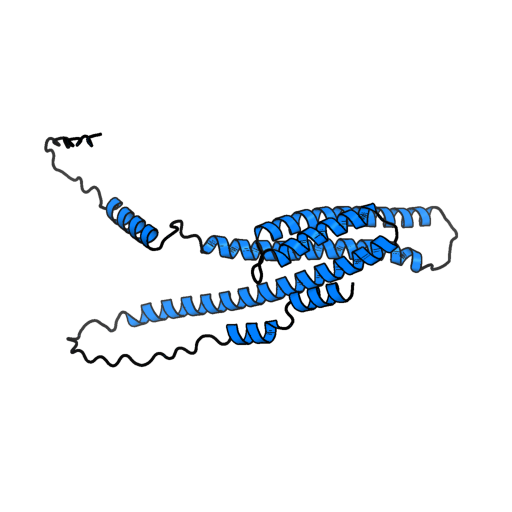94 193 TYR A N 1
ATOM 1464 C CA . TYR A 1 193 ? -3.054 4.526 5.584 1.00 91.94 193 TYR A CA 1
ATOM 1465 C C . TYR A 1 193 ? -4.556 4.676 5.862 1.00 91.94 193 TYR A C 1
ATOM 1467 O O . TYR A 1 193 ? -4.934 5.038 6.971 1.00 91.94 193 TYR A O 1
ATOM 1475 N N . LEU A 1 194 ? -5.420 4.358 4.890 1.00 91.44 194 LEU A N 1
ATOM 1476 C CA . LEU A 1 194 ? -6.867 4.337 5.122 1.00 91.44 194 LEU A CA 1
ATOM 1477 C C . LEU A 1 194 ? -7.251 3.281 6.167 1.00 91.44 194 LEU A C 1
ATOM 1479 O O . LEU A 1 194 ? -8.011 3.598 7.072 1.00 91.44 194 LEU A O 1
ATOM 1483 N N . LEU A 1 195 ? -6.674 2.076 6.089 1.00 89.81 195 LEU A N 1
ATOM 1484 C CA . LEU A 1 195 ? -6.874 1.028 7.100 1.00 89.81 195 LEU A CA 1
ATOM 1485 C C . LEU A 1 195 ? -6.371 1.449 8.488 1.00 89.81 195 LEU A C 1
ATOM 1487 O O . LEU A 1 195 ? -7.034 1.168 9.478 1.00 89.81 195 LEU A O 1
ATOM 1491 N N . TYR A 1 196 ? -5.228 2.138 8.559 1.00 90.94 196 TYR A N 1
ATOM 1492 C CA . TYR A 1 196 ? -4.712 2.716 9.802 1.00 90.94 196 TYR A CA 1
ATOM 1493 C C . TYR A 1 196 ? -5.697 3.729 10.392 1.00 90.94 196 TYR A C 1
ATOM 1495 O O . TYR A 1 196 ? -6.027 3.641 11.566 1.00 90.94 196 TYR A O 1
ATOM 1503 N N . LYS A 1 197 ? -6.202 4.657 9.570 1.00 89.25 197 LYS A N 1
ATOM 1504 C CA . LYS A 1 197 ? -7.135 5.693 10.024 1.00 89.25 197 LYS A CA 1
ATOM 1505 C C . LYS A 1 197 ? -8.468 5.102 10.495 1.00 89.25 197 LYS A C 1
ATOM 1507 O O . LYS A 1 197 ? -9.057 5.593 11.452 1.00 89.25 197 LYS A O 1
ATOM 1512 N N . GLU A 1 198 ? -8.952 4.062 9.817 1.00 87.62 198 GLU A N 1
ATOM 1513 C CA . GLU A 1 198 ? -10.127 3.315 10.271 1.00 87.62 198 GLU A CA 1
ATOM 1514 C C . GLU A 1 198 ? -9.858 2.660 11.628 1.00 87.62 198 GLU A C 1
ATOM 1516 O O . GLU A 1 198 ? -10.654 2.853 12.535 1.00 87.62 198 GLU A O 1
ATOM 1521 N N . ALA A 1 199 ? -8.721 1.975 11.799 1.00 86.62 199 ALA A N 1
ATOM 1522 C CA . ALA A 1 199 ? -8.346 1.351 13.072 1.00 86.62 199 ALA A CA 1
ATOM 1523 C C . ALA A 1 199 ? -8.236 2.367 14.226 1.00 86.62 199 ALA A C 1
ATOM 1525 O O . ALA A 1 199 ? -8.763 2.117 15.302 1.00 86.62 199 ALA A O 1
ATOM 1526 N N . GLU A 1 200 ? -7.638 3.535 13.974 1.00 86.25 200 GLU A N 1
ATOM 1527 C CA . GLU A 1 200 ? -7.528 4.634 14.948 1.00 86.25 200 GLU A CA 1
ATOM 1528 C C . GLU A 1 200 ? -8.907 5.137 15.410 1.00 86.25 200 GLU A C 1
ATOM 1530 O O . GLU A 1 200 ? -9.088 5.464 16.576 1.00 86.25 200 GLU A O 1
ATOM 1535 N N . THR A 1 201 ? -9.909 5.125 14.521 1.00 82.56 201 THR A N 1
ATOM 1536 C CA . THR A 1 201 ? -11.275 5.561 14.864 1.00 82.56 201 THR A CA 1
ATOM 1537 C C . THR A 1 201 ? -11.965 4.590 15.830 1.00 82.56 201 THR A C 1
ATOM 1539 O O . THR A 1 201 ? -12.754 5.030 16.658 1.00 82.56 201 THR A O 1
ATOM 1542 N N . PHE A 1 202 ? -11.671 3.287 15.743 1.00 74.50 202 PHE A N 1
ATOM 1543 C CA . PHE A 1 202 ? -12.237 2.283 16.653 1.00 74.50 202 PHE A CA 1
ATOM 1544 C C . PHE A 1 202 ? -11.549 2.293 18.024 1.00 74.50 202 PHE A C 1
ATOM 1546 O O . PHE A 1 202 ? -12.222 2.160 19.043 1.00 74.50 202 PHE A O 1
ATOM 1553 N N . ASP A 1 203 ? -10.229 2.504 18.061 1.00 73.56 203 ASP A N 1
ATOM 1554 C CA . ASP A 1 203 ? -9.476 2.556 19.322 1.00 73.56 203 ASP A CA 1
ATOM 1555 C C . ASP A 1 203 ? -9.844 3.795 20.169 1.00 73.56 203 ASP A C 1
ATOM 1557 O O . ASP A 1 203 ? -9.867 3.716 21.399 1.00 73.56 203 ASP A O 1
ATOM 1561 N N . ASP A 1 204 ? -10.195 4.923 19.534 1.00 68.31 204 ASP A N 1
ATOM 1562 C CA . ASP A 1 204 ? -10.597 6.159 20.228 1.00 68.31 204 ASP A CA 1
ATOM 1563 C C . ASP A 1 204 ? -11.971 6.057 20.933 1.00 68.31 204 ASP A C 1
ATOM 1565 O O . ASP A 1 204 ? -12.246 6.830 21.858 1.00 68.31 204 ASP A O 1
ATOM 1569 N N . GLU A 1 205 ? -12.836 5.116 20.534 1.00 63.88 205 GLU A N 1
ATOM 1570 C CA . GLU A 1 205 ? -14.169 4.932 21.132 1.00 63.88 205 GLU A CA 1
ATOM 1571 C C . GLU A 1 205 ? -14.203 3.875 22.257 1.00 63.88 205 GLU A C 1
ATOM 1573 O O . GLU A 1 205 ? -15.107 3.920 23.099 1.00 63.88 205 GLU A O 1
ATOM 1578 N N . GLU A 1 206 ? -13.220 2.965 22.336 1.00 52.53 206 GLU A N 1
ATOM 1579 C CA . GLU A 1 206 ? -13.337 1.732 23.139 1.00 52.53 206 GLU A CA 1
ATOM 1580 C C . GLU A 1 206 ? -12.346 1.516 24.292 1.00 52.53 206 GLU A C 1
ATOM 1582 O O . GLU A 1 206 ? -12.468 0.501 24.979 1.00 52.53 206 GLU A O 1
ATOM 1587 N N . GLU A 1 207 ? -11.457 2.450 24.640 1.00 52.78 207 GLU A N 1
ATOM 1588 C CA . GLU A 1 207 ? -10.858 2.416 25.984 1.00 52.78 207 GLU A CA 1
ATOM 1589 C C . GLU A 1 207 ? -11.645 3.317 26.946 1.00 52.78 207 GLU A C 1
ATOM 1591 O O . GLU A 1 207 ? -11.274 4.477 27.171 1.00 52.78 207 GLU A O 1
ATOM 1596 N N . PRO A 1 208 ? -12.710 2.815 27.623 1.00 52.97 208 PRO A N 1
ATOM 1597 C CA . PRO A 1 208 ? -13.059 3.415 28.890 1.00 52.97 208 PRO A CA 1
ATOM 1598 C C . PRO A 1 208 ? -11.777 3.343 29.715 1.00 52.97 208 PRO A C 1
ATOM 1600 O O . PRO A 1 208 ? -11.232 2.265 29.936 1.00 52.97 208 PRO A O 1
ATOM 1603 N N . PHE A 1 209 ? -11.310 4.493 30.196 1.00 57.59 209 PHE A N 1
ATOM 1604 C CA . PHE A 1 209 ? 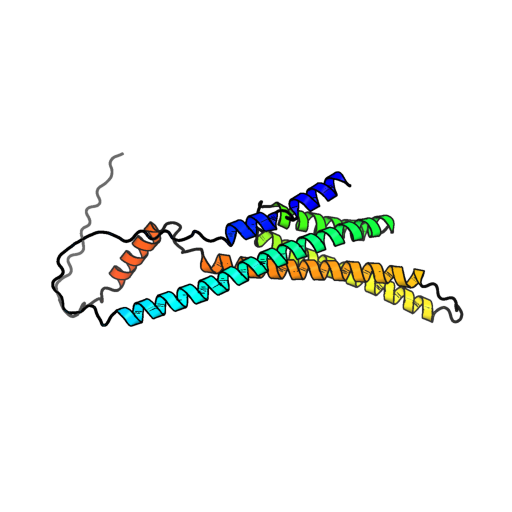-10.123 4.677 31.049 1.00 57.59 209 PHE A CA 1
ATOM 1605 C C . PHE A 1 209 ? -10.070 3.737 32.285 1.00 57.59 209 PHE A C 1
ATOM 1607 O O . PHE A 1 209 ? -9.128 3.727 33.075 1.00 57.59 209 PHE A O 1
ATOM 1614 N N . PHE A 1 210 ? -11.115 2.938 32.472 1.00 52.16 210 PHE A N 1
ATOM 1615 C CA . PHE A 1 210 ? -11.297 1.895 33.447 1.00 52.16 210 PHE A CA 1
ATOM 1616 C C . PHE A 1 210 ? -11.281 0.526 32.760 1.00 52.16 210 PHE A C 1
ATOM 1618 O O . PHE A 1 210 ? -12.253 0.129 32.124 1.00 52.16 210 PHE A O 1
ATOM 1625 N N . ALA A 1 211 ? -10.222 -0.244 33.009 1.00 53.62 211 ALA A N 1
ATOM 1626 C CA . ALA A 1 211 ? -10.045 -1.621 32.541 1.00 53.62 211 ALA A CA 1
ATOM 1627 C C . ALA A 1 211 ? -11.154 -2.601 32.997 1.00 53.62 211 ALA A C 1
ATOM 1629 O O . ALA A 1 211 ? -11.168 -3.763 32.600 1.00 53.62 211 ALA A O 1
ATOM 1630 N N . THR A 1 212 ? -12.079 -2.170 33.862 1.00 67.38 212 THR A N 1
ATOM 1631 C CA . THR A 1 212 ? -13.218 -2.964 34.332 1.00 67.38 212 THR A CA 1
ATOM 1632 C C . THR A 1 212 ? -14.470 -2.100 34.489 1.00 67.38 212 THR A C 1
ATOM 1634 O O . THR A 1 212 ? -14.410 -0.966 34.972 1.00 67.38 212 THR A O 1
ATOM 1637 N N . ALA A 1 213 ? -15.639 -2.668 34.172 1.00 68.31 213 ALA A N 1
ATOM 1638 C CA . ALA A 1 213 ? -16.938 -2.033 34.422 1.00 68.31 213 ALA A CA 1
ATOM 1639 C C . ALA A 1 213 ? -17.130 -1.647 35.907 1.00 68.31 213 ALA A C 1
ATOM 1641 O O . ALA A 1 213 ? -17.816 -0.671 36.220 1.00 68.31 213 ALA A O 1
ATOM 1642 N N . GLU A 1 214 ? -16.485 -2.368 36.833 1.00 70.69 214 GLU A N 1
ATOM 1643 C CA . GLU A 1 214 ? -16.444 -1.992 38.249 1.00 70.69 214 GLU A CA 1
ATOM 1644 C C . GLU A 1 214 ? -15.645 -0.714 38.504 1.00 70.69 214 GLU A C 1
ATOM 1646 O O . GLU A 1 214 ? -16.134 0.155 39.224 1.00 70.69 214 GLU A O 1
ATOM 1651 N N . GLN A 1 215 ? -14.463 -0.545 37.905 1.00 78.00 215 GLN A N 1
ATOM 1652 C CA . GLN A 1 215 ? -13.692 0.691 38.057 1.00 78.00 215 GLN A CA 1
ATOM 1653 C C . GLN A 1 215 ? -14.454 1.910 37.524 1.00 78.00 215 GLN A C 1
ATOM 1655 O O . GLN A 1 215 ? -14.469 2.947 38.189 1.00 78.00 215 GLN A O 1
ATOM 1660 N N . ALA A 1 216 ? -15.158 1.771 36.395 1.00 78.62 216 ALA A N 1
ATOM 1661 C CA . ALA A 1 216 ? -16.014 2.835 35.869 1.00 78.62 216 ALA A CA 1
ATOM 1662 C C . ALA A 1 216 ? -17.149 3.188 36.846 1.00 78.62 216 ALA A C 1
ATOM 1664 O O . ALA A 1 216 ? -17.458 4.362 37.068 1.00 78.62 216 ALA A O 1
ATOM 1665 N N . ARG A 1 217 ? -17.745 2.176 37.493 1.00 80.25 217 ARG A N 1
ATOM 1666 C CA . ARG A 1 217 ? -18.794 2.368 38.505 1.00 80.25 217 ARG A CA 1
ATOM 1667 C C . ARG A 1 217 ? -18.258 3.044 39.770 1.00 80.25 217 ARG A C 1
ATOM 1669 O O . ARG A 1 217 ? -18.911 3.944 40.297 1.00 80.25 217 ARG A O 1
ATOM 1676 N N . ILE A 1 218 ? -17.073 2.646 40.234 1.00 81.69 218 ILE A N 1
ATOM 1677 C CA . ILE A 1 218 ? -16.414 3.227 41.412 1.00 81.69 218 ILE A CA 1
ATOM 1678 C C . ILE A 1 218 ? -16.049 4.689 41.143 1.00 81.69 218 ILE A C 1
ATOM 1680 O O . ILE A 1 218 ? -16.365 5.553 41.962 1.00 81.69 218 ILE A O 1
ATOM 1684 N N . TYR A 1 219 ? -15.462 4.996 39.986 1.00 80.25 219 TYR A N 1
ATOM 1685 C CA . TYR A 1 219 ? -15.097 6.365 39.629 1.00 80.25 219 TYR A CA 1
ATOM 1686 C C . TYR A 1 219 ? -16.313 7.289 39.526 1.00 80.25 219 TYR A C 1
ATOM 1688 O O . TYR A 1 219 ? -16.329 8.351 40.148 1.00 80.25 219 TYR A O 1
ATOM 1696 N N . ASN A 1 220 ? -17.374 6.851 38.838 1.00 83.00 220 ASN A N 1
ATOM 1697 C CA . ASN A 1 220 ? -18.621 7.615 38.759 1.00 83.00 220 ASN A CA 1
ATOM 1698 C C . ASN A 1 220 ? -19.253 7.833 40.142 1.00 83.00 220 ASN A C 1
ATOM 1700 O O . ASN A 1 220 ? -19.759 8.920 40.420 1.00 83.00 220 ASN A O 1
ATOM 1704 N N . SER A 1 221 ? -19.177 6.842 41.039 1.00 82.62 221 SER A N 1
ATOM 1705 C CA . SER A 1 221 ? -19.648 7.012 42.420 1.00 82.62 221 SER A CA 1
ATOM 1706 C C . SER A 1 221 ? -18.808 8.027 43.209 1.00 82.62 221 SER A C 1
ATOM 1708 O O . SER A 1 221 ? -19.360 8.830 43.959 1.00 82.62 221 SER A O 1
ATOM 1710 N N . ALA A 1 222 ? -17.487 8.060 43.002 1.00 83.94 222 ALA A N 1
ATOM 1711 C CA . ALA A 1 222 ? -16.600 9.022 43.651 1.00 83.94 222 ALA A CA 1
ATOM 1712 C C . ALA A 1 222 ? -16.856 10.458 43.160 1.00 83.94 222 ALA A C 1
ATOM 1714 O O . ALA A 1 222 ? -16.954 11.372 43.979 1.00 83.94 222 ALA A O 1
ATOM 1715 N N . LEU A 1 223 ? -17.058 10.649 41.852 1.00 84.50 223 LEU A N 1
ATOM 1716 C CA . LEU A 1 223 ? -17.374 11.951 41.249 1.00 84.50 223 LEU A CA 1
ATOM 1717 C C . LEU A 1 223 ? -18.691 12.536 41.781 1.00 84.50 223 LEU A C 1
ATOM 1719 O O . LEU A 1 223 ? -18.740 13.708 42.156 1.00 84.50 223 LEU A O 1
ATOM 1723 N N . GLN A 1 224 ? -19.724 11.697 41.924 1.00 82.56 224 GLN A N 1
ATOM 1724 C CA . GLN A 1 224 ? -21.005 12.092 42.529 1.00 82.56 224 GLN A CA 1
ATOM 1725 C C . GLN A 1 224 ? -20.869 12.518 44.000 1.00 82.56 224 GLN A C 1
ATOM 1727 O O . GLN A 1 224 ? -21.672 13.309 44.499 1.00 82.56 224 GLN A O 1
ATOM 1732 N N . HIS A 1 225 ? -19.855 12.020 44.712 1.00 76.38 225 HIS A N 1
ATOM 1733 C CA . HIS A 1 225 ? -19.567 12.438 46.083 1.00 76.38 225 HIS A CA 1
ATOM 1734 C C . HIS A 1 225 ? -18.716 13.712 46.165 1.00 76.38 225 HIS A C 1
ATOM 1736 O O . HIS A 1 225 ? -18.868 14.463 47.133 1.00 76.38 225 HIS A O 1
ATOM 1742 N N . THR A 1 226 ? -17.871 13.989 45.169 1.00 72.44 226 THR A N 1
ATOM 1743 C CA . THR A 1 226 ? -17.062 15.217 45.099 1.00 72.44 226 THR A CA 1
ATOM 1744 C C . THR A 1 226 ? -17.902 16.453 44.774 1.00 72.44 226 THR A C 1
ATOM 1746 O O . THR A 1 226 ? -17.617 17.528 45.295 1.00 72.44 226 THR A O 1
ATOM 1749 N N . GLU A 1 227 ? -18.977 16.309 43.996 1.00 59.56 227 GLU A N 1
ATOM 1750 C CA . GLU A 1 227 ? -19.884 17.421 43.672 1.00 59.56 227 GLU A CA 1
ATOM 1751 C C . GLU A 1 227 ? -20.854 17.799 44.790 1.00 59.56 227 GLU A C 1
ATOM 1753 O O . GLU A 1 227 ? -21.642 18.730 44.616 1.00 59.56 227 GLU A O 1
ATOM 1758 N N . ARG A 1 228 ? -20.814 17.130 45.953 1.00 54.75 228 ARG A N 1
ATOM 1759 C CA . ARG A 1 228 ? -21.616 17.562 47.098 1.00 54.75 228 ARG A CA 1
ATOM 1760 C C . ARG A 1 228 ? -21.230 19.018 47.377 1.00 54.75 228 ARG A C 1
ATOM 1762 O O . ARG A 1 228 ? -20.101 19.245 47.817 1.00 54.75 228 ARG A O 1
ATOM 1769 N N . PRO A 1 229 ? -22.116 20.002 47.111 1.00 55.75 229 PRO A N 1
ATOM 1770 C CA . PRO A 1 229 ? -21.745 21.395 47.223 1.00 55.75 229 PRO A CA 1
ATOM 1771 C C . PRO A 1 229 ? -21.262 21.576 48.644 1.00 55.75 229 PRO A C 1
ATOM 1773 O O . PRO A 1 229 ? -21.956 21.171 49.586 1.00 55.75 229 PRO A O 1
ATOM 1776 N N . SER A 1 230 ? -20.075 22.149 48.797 1.00 56.28 230 SER A N 1
ATOM 1777 C CA . SER A 1 230 ? -19.609 22.746 50.035 1.00 56.28 230 SER A CA 1
ATOM 1778 C C . SER A 1 230 ? -20.586 23.864 50.392 1.00 56.28 230 SER A C 1
ATOM 1780 O O . SER A 1 230 ? -20.318 25.056 50.300 1.00 56.28 230 SER A O 1
ATOM 1782 N N . ARG A 1 231 ? -21.777 23.467 50.843 1.00 51.19 231 ARG A N 1
ATOM 1783 C CA . ARG A 1 231 ? -22.744 24.287 51.550 1.00 51.19 231 ARG A CA 1
ATOM 1784 C C . ARG A 1 231 ? -22.215 24.455 52.973 1.00 51.19 231 ARG A C 1
ATOM 1786 O O . ARG A 1 231 ? -22.928 24.276 53.949 1.00 51.19 231 ARG A O 1
ATOM 1793 N N . SER A 1 232 ? -20.947 24.838 53.083 1.00 52.78 232 SER A N 1
ATOM 1794 C CA . SER A 1 232 ? -20.361 25.544 54.211 1.00 52.78 232 SER A CA 1
ATOM 1795 C C . SER A 1 232 ? -20.845 26.996 54.154 1.00 52.78 232 SER A C 1
ATOM 1797 O O . SER A 1 232 ? -20.078 27.950 54.172 1.00 52.78 232 SER A O 1
ATOM 1799 N N . ALA A 1 233 ? -22.167 27.163 54.123 1.00 54.47 233 ALA A N 1
ATOM 1800 C CA . ALA A 1 233 ? -22.783 28.307 54.748 1.00 54.47 233 ALA A CA 1
ATOM 1801 C C . ALA A 1 233 ? -22.993 27.917 56.216 1.00 54.47 233 ALA A C 1
ATOM 1803 O O . ALA A 1 233 ? -23.965 27.254 56.566 1.00 54.47 233 ALA A O 1
ATOM 1804 N N . ARG A 1 234 ? -22.063 28.395 57.050 1.00 52.59 234 ARG A N 1
ATOM 1805 C CA . ARG A 1 234 ? -22.322 28.816 58.432 1.00 52.59 234 ARG A CA 1
ATOM 1806 C C . ARG A 1 234 ? -22.484 27.708 59.483 1.00 52.59 234 ARG A C 1
ATOM 1808 O O . ARG A 1 234 ? -23.577 27.408 59.948 1.00 52.59 234 ARG A O 1
ATOM 1815 N N . SER A 1 235 ? -21.352 27.234 59.990 1.00 52.19 235 SER A N 1
ATOM 1816 C CA . SER A 1 235 ? -21.234 26.934 61.419 1.00 52.19 235 SER A CA 1
ATOM 1817 C C . SER A 1 235 ? -19.821 27.299 61.874 1.00 52.19 235 SER A C 1
ATOM 1819 O O . SER A 1 235 ? -18.866 26.578 61.603 1.00 52.19 235 SER A O 1
ATOM 1821 N N . GLU A 1 236 ? -19.688 28.469 62.502 1.00 50.84 236 GLU A N 1
ATOM 1822 C CA . GLU A 1 236 ? -18.485 28.945 63.202 1.00 50.84 236 GLU A CA 1
ATOM 1823 C C . GLU A 1 236 ? -18.276 28.136 64.495 1.00 50.84 236 GLU A C 1
ATOM 1825 O O . GLU A 1 236 ? -18.331 28.656 65.606 1.00 50.84 236 GLU A O 1
ATOM 1830 N N . GLY A 1 237 ? -18.105 26.823 64.362 1.00 66.19 237 GLY A N 1
ATOM 1831 C CA . GLY A 1 237 ? -17.701 25.949 65.455 1.00 66.19 237 GLY A CA 1
ATOM 1832 C C . GLY A 1 237 ? -16.213 25.618 65.333 1.00 66.19 237 GLY A C 1
ATOM 1833 O O . GLY A 1 237 ? -15.752 25.371 64.217 1.00 66.19 237 GLY A O 1
ATOM 1834 N N . PRO A 1 238 ? -15.440 25.582 66.436 1.00 62.72 238 PRO A N 1
ATOM 1835 C CA . PRO A 1 238 ? -14.047 25.153 66.402 1.00 62.72 238 PRO A CA 1
ATOM 1836 C C . PRO A 1 238 ? -13.975 23.716 65.875 1.00 62.72 238 PRO A C 1
ATOM 1838 O O . PRO A 1 238 ? -14.416 22.766 66.524 1.00 62.72 238 PRO A O 1
ATOM 1841 N N . VAL A 1 239 ? -13.446 23.569 64.661 1.00 55.94 239 VAL A N 1
ATOM 1842 C CA . VAL A 1 239 ? -13.295 22.280 63.989 1.00 55.94 239 VAL A CA 1
ATOM 1843 C C . VAL A 1 239 ? -12.259 21.471 64.759 1.00 55.94 239 VAL A C 1
ATOM 1845 O O . VAL A 1 239 ? -11.059 21.739 64.711 1.00 55.94 239 VAL A O 1
ATOM 1848 N N . LYS A 1 240 ? -12.736 20.479 65.509 1.00 62.69 240 LYS A N 1
ATOM 1849 C CA . LYS A 1 240 ? -11.889 19.501 66.184 1.00 62.69 240 LYS A CA 1
ATOM 1850 C C . LYS A 1 240 ? -11.223 18.654 65.099 1.00 62.69 240 LYS A C 1
ATOM 1852 O O . LYS A 1 240 ? -11.896 17.876 64.428 1.00 62.69 240 LYS A O 1
ATOM 1857 N N . ALA A 1 241 ? -9.922 18.856 64.893 1.00 69.25 241 ALA A N 1
ATOM 1858 C CA . ALA A 1 241 ? -9.132 18.075 63.952 1.00 69.25 241 ALA A CA 1
ATOM 1859 C C . ALA A 1 241 ? -9.338 16.576 64.218 1.00 69.25 241 ALA A C 1
ATOM 1861 O O . ALA A 1 241 ? -9.329 16.135 65.371 1.00 69.25 241 ALA A O 1
ATOM 1862 N N . PHE A 1 242 ? -9.549 15.807 63.150 1.00 62.69 242 PHE A N 1
ATOM 1863 C CA . PHE A 1 242 ? -9.634 14.355 63.223 1.00 62.69 242 PHE A CA 1
ATOM 1864 C C . PHE A 1 242 ? -8.311 13.817 63.781 1.00 62.69 242 PHE A C 1
ATOM 1866 O O . PHE A 1 242 ? -7.299 13.761 63.086 1.00 62.69 242 PHE A O 1
ATOM 1873 N N . ALA A 1 243 ? -8.322 13.427 65.055 1.00 61.34 243 ALA A N 1
ATOM 1874 C CA . ALA A 1 243 ? -7.250 12.671 65.682 1.00 61.34 243 ALA A CA 1
ATOM 1875 C C . ALA A 1 243 ? -7.340 11.222 65.186 1.00 61.34 243 ALA A C 1
ATOM 1877 O O . ALA A 1 243 ? -7.845 10.338 65.877 1.00 61.34 243 ALA A O 1
ATOM 1878 N N . GLY A 1 244 ? -6.915 11.001 63.940 1.00 60.41 244 GLY A N 1
ATOM 1879 C CA . GLY A 1 244 ? -6.774 9.668 63.371 1.00 60.41 244 GLY A CA 1
ATOM 1880 C C . GLY A 1 244 ? -5.742 8.891 64.178 1.00 60.41 244 GLY A C 1
ATOM 1881 O O . GLY A 1 244 ? -4.550 9.190 64.139 1.00 60.41 244 GLY A O 1
ATOM 1882 N N . THR A 1 245 ? -6.205 7.919 64.955 1.00 62.19 245 THR A N 1
ATOM 1883 C CA . THR A 1 245 ? -5.339 7.015 65.707 1.00 62.19 245 THR A CA 1
ATOM 1884 C C . THR A 1 245 ? -4.728 6.043 64.703 1.00 62.19 245 THR A C 1
ATOM 1886 O O . THR A 1 245 ? -5.396 5.143 64.203 1.00 62.19 245 THR A O 1
ATOM 1889 N N . ALA A 1 246 ? -3.466 6.273 64.339 1.00 63.97 246 ALA A N 1
ATOM 1890 C CA . ALA A 1 246 ? -2.724 5.385 63.458 1.00 63.97 246 ALA A CA 1
ATOM 1891 C C . ALA A 1 246 ? -2.521 4.033 64.161 1.00 63.97 246 ALA A C 1
ATOM 1893 O O . ALA A 1 246 ? -1.684 3.901 65.057 1.00 63.97 246 ALA A O 1
ATOM 1894 N N . HIS A 1 247 ? -3.301 3.026 63.774 1.00 59.72 247 HIS A N 1
ATOM 1895 C CA . HIS A 1 247 ? -3.073 1.653 64.203 1.00 59.72 247 HIS A CA 1
ATOM 1896 C C . HIS A 1 247 ? -1.799 1.132 63.526 1.00 59.72 247 HIS A C 1
ATOM 1898 O O . HIS A 1 247 ? -1.774 0.890 62.321 1.00 59.72 247 HIS A O 1
ATOM 1904 N N . LYS A 1 248 ? -0.722 0.983 64.309 1.00 63.78 248 LYS A N 1
ATOM 1905 C CA . LYS A 1 248 ? 0.475 0.245 63.894 1.00 63.78 248 LYS A CA 1
ATOM 1906 C C . LYS A 1 248 ? 0.082 -1.206 63.627 1.00 63.78 248 LYS A C 1
ATOM 1908 O O . LYS A 1 248 ? -0.384 -1.889 64.536 1.00 63.78 248 LYS A O 1
ATOM 1913 N N . LEU A 1 249 ? 0.306 -1.669 62.403 1.00 57.72 249 LEU A N 1
ATOM 1914 C CA . LEU A 1 249 ? 0.346 -3.096 62.109 1.00 57.72 249 LEU A CA 1
ATOM 1915 C C . LEU A 1 249 ? 1.600 -3.675 62.780 1.00 57.72 249 LEU A C 1
ATOM 1917 O O . LEU A 1 249 ? 2.694 -3.121 62.647 1.00 57.72 249 LEU A O 1
ATOM 1921 N N . LEU A 1 250 ? 1.397 -4.720 63.582 1.00 61.31 250 LEU A N 1
ATOM 1922 C CA . LEU A 1 250 ? 2.460 -5.482 64.236 1.00 61.31 250 LEU A CA 1
ATOM 1923 C C . LEU A 1 250 ? 3.259 -6.286 63.186 1.00 61.31 250 LEU A C 1
ATOM 1925 O O . LEU A 1 250 ? 2.683 -6.635 62.155 1.00 61.31 250 LEU A O 1
ATOM 1929 N N . PRO A 1 251 ? 4.560 -6.522 63.439 1.00 63.06 251 PRO A N 1
ATOM 1930 C CA . PRO A 1 251 ? 5.484 -7.189 62.520 1.00 63.06 251 PRO A CA 1
ATOM 1931 C C . PRO A 1 251 ? 5.199 -8.682 62.334 1.00 63.06 251 PRO A C 1
ATOM 1933 O O . PRO A 1 251 ? 4.647 -9.306 63.270 1.00 63.06 251 PRO A O 1
#

Radius of gyration: 31.92 Å; chains: 1; bounding box: 73×53×103 Å

pLDDT: mean 73.7, std 15.69, range [39.03, 94.5]

Foldseek 3Di:
DVVVVVVLVVLLDPVCVVVVVVVVPPPPPPPDDPPDDDDDDDDDPPPCVVVVVVVVVVVVVVVVVVVVLVVVLNVLSSVLSVLLVVLVVLLVVVVVVVPPPLSVLSVVLSVLSVCQSVVDSPDGDLVSLLVSLVSLLVSLVVLVVVLVVLVVVVVVVVVVDPDDPDPPVVSVVVSVSSNVSSVSSNVSSVSSVVSSVSVVVVVVVPDPVDPDPVVVVVVVVVVVVVPPPCPPPDDPDPPDPPPPDDDDDDD

Sequence (251 aa):
MRKLAKRLWEVAGLEDEELLTALCSGPSSGLGPPSGHGPWHGQGALSSLPVMLTGLRSMWSDAASEQEAIAACVKLRRRFALLLTLQAILLGVRWHAGDMHGSLLMLSVLCIGLLAVTARIGEVDGIYCGYFALIGLVSGLLDLNLAFEKLLWIEWAHWRKDGVHTHDVARLMWPGFFTICAASQLASAFTAYLLYKEAETFDDEEEPFFATAEQARIYNSALQHTERPSRSARSEGPVKAFAGTAHKLLP

Secondary structure (DSSP, 8-state):
-HHHHHHHHHHTTSSHHHHHHHHHS-----------------SSTTSSHHHHHHHHHHHHHHHHHHHHHHHHHHHHHHHHHHHHHHHHHHHHHHHHTT-HHHHHHHHHHHHHHHHHHHSSSS---HHHHHHHHHHHHHHHHHHHHHHHHHHHHHHHHHHT-TT-----HHHHHHHHHHHHHHHHHHHHHHHHHHHHHHHHHHHHHH--SSSSHHHHHHHHHHHHHHTS-------------------PPP-